Protein AF-A0A3M1ENK0-F1 (afdb_monomer)

Sequence (314 aa):
MQMEYLEMEGRTVEEAIKKVCRFMDVTEDRLEIEVINSGSGTGFGAQRARIKAMLRKSPPPQAERLPEPSEAAEPPRKSRTRGSSKGKREQPRSRERRRKSRDERETVVAKALEHPEPLPEPEPFLSDDEQETEETAAPHLPLSEQSEQIKRTLAEFLEKLKFPFEIEVSEDDEQIYLNIAVSDEDASSILIGKQGETLDALQYLLTRIVHHNEEEKSEKRIVVDVASYRKRKIKSLIALARKTSQQVKRCGRPISISPMSAQDRRIIHITLERDREVRTESFGEGPLKKVVVFPTNERPPRRGNGRGRRRRSS

Solvent-accessible surface area (backbone atoms only — not comparable to full-atom values): 20175 Å² total; per-residue (Å²): 130,87,81,77,67,49,76,40,72,19,76,34,49,69,54,19,51,55,50,48,29,66,72,71,75,44,60,70,90,50,46,44,75,46,78,80,33,66,38,48,76,94,57,99,82,41,45,58,4,30,35,39,36,33,78,52,93,66,83,74,83,76,76,80,77,76,81,78,85,80,90,83,86,88,88,85,87,88,78,89,83,90,84,88,83,89,85,83,90,86,84,84,89,80,85,90,87,86,84,86,84,70,77,79,74,72,77,77,79,82,80,83,78,84,66,78,76,76,72,82,73,76,75,75,91,71,72,94,61,97,62,92,71,71,97,66,87,67,84,77,60,82,81,48,76,63,59,52,50,52,50,50,55,52,47,63,56,48,58,76,70,72,64,75,71,45,79,48,77,51,64,62,93,60,32,39,39,36,38,37,42,53,88,45,67,69,60,47,50,57,50,31,33,76,96,37,52,39,35,54,52,51,39,52,50,50,52,50,57,55,60,67,75,40,93,67,78,71,85,48,45,77,43,66,39,52,71,61,43,65,64,54,50,52,56,50,46,48,53,49,39,56,51,50,50,53,49,16,66,71,70,58,42,70,46,76,49,74,56,45,54,74,64,60,49,47,51,37,46,60,70,43,63,84,40,82,58,40,46,72,49,78,46,76,59,79,76,63,19,19,44,32,39,33,42,59,62,86,59,74,78,79,74,73,83,73,75,78,77,76,77,80,81,130

Mean predicted aligned error: 20.58 Å

Structure (mmCIF, N/CA/C/O backbone):
data_AF-A0A3M1ENK0-F1
#
_entry.id   AF-A0A3M1ENK0-F1
#
loop_
_atom_site.group_PDB
_atom_site.id
_atom_site.type_symbol
_atom_site.label_atom_id
_atom_site.label_alt_id
_atom_site.label_comp_id
_atom_site.label_asym_id
_atom_site.label_entity_id
_atom_site.label_seq_id
_atom_site.pdbx_PDB_ins_code
_atom_site.Cartn_x
_atom_site.Cartn_y
_atom_site.Cartn_z
_atom_site.occupancy
_atom_site.B_iso_or_equiv
_atom_site.auth_seq_id
_atom_site.auth_comp_id
_atom_site.auth_asym_id
_atom_site.auth_atom_id
_atom_site.pdbx_PDB_model_num
ATOM 1 N N . MET A 1 1 ? -20.134 -6.900 -22.493 1.00 39.62 1 MET A N 1
ATOM 2 C CA . MET A 1 1 ? -21.541 -7.207 -22.156 1.00 39.62 1 MET A CA 1
ATOM 3 C C . MET A 1 1 ? -21.627 -7.297 -20.643 1.00 39.62 1 MET A C 1
ATOM 5 O O . MET A 1 1 ? -20.953 -8.150 -20.081 1.00 39.62 1 MET A O 1
ATOM 9 N N . GLN A 1 2 ? -22.346 -6.380 -19.989 1.00 42.53 2 GLN A N 1
ATOM 10 C CA . GLN A 1 2 ? -22.671 -6.508 -18.564 1.00 42.53 2 GLN A CA 1
ATOM 11 C C . GLN A 1 2 ? -23.444 -7.818 -18.376 1.00 42.53 2 GLN A C 1
ATOM 13 O O . GLN A 1 2 ? -24.411 -8.061 -19.093 1.00 42.53 2 GLN A O 1
ATOM 18 N N . MET A 1 3 ? -22.981 -8.693 -17.486 1.00 55.50 3 MET A N 1
ATOM 19 C CA . MET A 1 3 ? -23.780 -9.842 -17.072 1.00 55.50 3 MET A CA 1
ATOM 20 C C . MET A 1 3 ? -24.880 -9.324 -16.142 1.00 55.50 3 MET A C 1
ATOM 22 O O . MET A 1 3 ? -24.584 -8.832 -15.054 1.00 55.50 3 MET A O 1
ATOM 26 N N . GLU A 1 4 ? -26.129 -9.379 -16.602 1.00 74.94 4 GLU A N 1
ATOM 27 C CA . GLU A 1 4 ? -27.312 -9.133 -15.775 1.00 74.94 4 GLU A CA 1
ATOM 28 C C . GLU A 1 4 ? -27.441 -10.263 -14.748 1.00 74.94 4 GLU A C 1
ATOM 30 O O . GLU A 1 4 ? -27.617 -11.428 -15.105 1.00 74.94 4 GLU A O 1
ATOM 35 N N . TYR A 1 5 ? -27.331 -9.915 -13.469 1.00 82.31 5 TYR A N 1
ATOM 36 C CA . TYR A 1 5 ? -27.667 -10.791 -12.352 1.00 82.31 5 TYR A CA 1
ATOM 37 C C . TYR A 1 5 ? -28.947 -10.282 -11.686 1.00 82.31 5 TYR A C 1
ATOM 39 O O . TYR A 1 5 ? -29.190 -9.075 -11.627 1.00 82.31 5 TYR A O 1
ATOM 47 N N . LEU A 1 6 ? -29.757 -11.200 -11.160 1.00 85.75 6 LEU A N 1
ATOM 48 C CA . LEU A 1 6 ? -30.974 -10.889 -10.415 1.00 85.75 6 LEU A CA 1
ATOM 49 C C . LEU A 1 6 ? -30.765 -11.195 -8.928 1.00 85.75 6 LEU A C 1
ATOM 51 O O . LEU A 1 6 ? -30.447 -12.327 -8.565 1.00 85.75 6 LEU A O 1
ATOM 55 N N . GLU A 1 7 ? -30.963 -10.200 -8.061 1.00 89.88 7 GLU A N 1
ATOM 56 C CA . GLU A 1 7 ? -30.896 -10.378 -6.605 1.00 89.88 7 GLU A CA 1
ATOM 57 C C . GLU A 1 7 ? -32.294 -10.592 -6.012 1.00 89.88 7 GLU A C 1
ATOM 59 O O . GLU A 1 7 ? -33.205 -9.802 -6.261 1.00 89.88 7 GLU A O 1
ATOM 64 N N . MET A 1 8 ? -32.471 -11.639 -5.198 1.00 86.81 8 MET A N 1
ATOM 65 C CA . MET A 1 8 ? -33.758 -11.957 -4.563 1.00 86.81 8 MET A CA 1
ATOM 66 C C . MET A 1 8 ? -33.606 -12.341 -3.090 1.00 86.81 8 MET A C 1
ATOM 68 O O . MET A 1 8 ? -32.643 -12.995 -2.685 1.00 86.81 8 MET A O 1
ATOM 72 N N . GLU A 1 9 ? -34.608 -11.969 -2.284 1.00 90.12 9 GLU A N 1
ATOM 73 C CA . GLU A 1 9 ? -34.664 -12.281 -0.851 1.00 90.12 9 GLU A CA 1
ATOM 74 C C . GLU A 1 9 ? -35.776 -13.284 -0.482 1.00 90.12 9 GLU A C 1
ATOM 76 O O . GLU A 1 9 ? -36.928 -13.208 -0.940 1.00 90.12 9 GLU A O 1
ATOM 81 N N . GLY A 1 10 ? -35.465 -14.188 0.447 1.00 86.62 10 GLY A N 1
ATOM 82 C CA . GLY A 1 10 ? -36.375 -15.199 0.995 1.00 86.62 10 GLY A CA 1
ATOM 83 C C . GLY A 1 10 ? -36.244 -15.336 2.511 1.00 86.62 10 GLY A C 1
ATOM 84 O O . GLY A 1 10 ? -35.315 -14.808 3.115 1.00 86.62 10 GLY A O 1
ATOM 85 N N . ARG A 1 11 ? -37.182 -16.030 3.167 1.00 84.25 11 ARG A N 1
ATOM 86 C CA . ARG A 1 11 ? -36.976 -16.441 4.570 1.00 84.25 11 ARG A CA 1
ATOM 87 C C . ARG A 1 11 ? -35.913 -17.534 4.663 1.00 84.25 11 ARG A C 1
ATOM 89 O O . ARG A 1 11 ? -35.200 -17.600 5.653 1.00 84.25 11 ARG A O 1
ATOM 96 N N . THR A 1 12 ? -35.792 -18.345 3.617 1.00 88.62 12 THR A N 1
ATOM 97 C CA . THR A 1 12 ? -34.738 -19.343 3.425 1.00 88.62 12 THR A CA 1
ATOM 98 C C . THR A 1 12 ? -34.141 -19.207 2.027 1.00 88.62 12 THR A C 1
ATOM 100 O O . THR A 1 12 ? -34.756 -18.604 1.140 1.00 88.62 12 THR A O 1
ATOM 103 N N . VAL A 1 13 ? -32.953 -19.782 1.824 1.00 87.69 13 VAL A N 1
ATOM 104 C CA . VAL A 1 13 ? -32.296 -19.844 0.507 1.00 87.69 13 VAL A CA 1
ATOM 105 C C . VAL A 1 13 ? -33.218 -20.508 -0.517 1.00 87.69 13 VAL A C 1
ATOM 107 O O . VAL A 1 13 ? -33.453 -19.951 -1.582 1.00 87.69 13 VAL A O 1
ATOM 110 N N . GLU A 1 14 ? -33.843 -21.630 -0.158 1.00 88.75 14 GLU A N 1
ATOM 111 C CA . GLU A 1 14 ? -34.785 -22.348 -1.027 1.00 88.75 14 GLU A CA 1
ATOM 112 C C . GLU A 1 14 ? -35.986 -21.490 -1.456 1.00 88.75 14 GLU A C 1
ATOM 114 O O . GLU A 1 14 ? -36.453 -21.577 -2.592 1.00 88.75 14 GLU A O 1
ATOM 119 N N . GLU A 1 15 ? -36.509 -20.646 -0.558 1.00 89.69 15 GLU A N 1
ATOM 120 C CA . GLU A 1 15 ? -37.602 -19.731 -0.899 1.00 89.69 15 GLU A CA 1
ATOM 121 C C . GLU A 1 15 ? -37.133 -18.655 -1.885 1.00 89.69 15 GLU A C 1
ATOM 123 O O . GLU A 1 15 ? -37.876 -18.292 -2.797 1.00 89.69 15 GLU A O 1
ATOM 128 N N . ALA A 1 16 ? -35.905 -18.156 -1.722 1.00 91.88 16 ALA A N 1
ATOM 129 C CA . ALA A 1 16 ? -35.319 -17.190 -2.640 1.00 91.88 16 ALA A CA 1
ATOM 130 C C . ALA A 1 16 ? -35.099 -17.811 -4.033 1.00 91.88 16 ALA A C 1
ATOM 132 O O . ALA A 1 16 ? -35.492 -17.201 -5.027 1.00 91.88 16 ALA A O 1
ATOM 133 N N . ILE A 1 17 ? -34.597 -19.051 -4.106 1.00 90.19 17 ILE A N 1
ATOM 134 C CA . ILE A 1 17 ? -34.390 -19.789 -5.366 1.00 90.19 17 ILE A CA 1
ATOM 135 C C . ILE A 1 17 ? -35.718 -19.975 -6.104 1.00 90.19 17 ILE A C 1
ATOM 137 O O . ILE A 1 17 ? -35.844 -19.600 -7.267 1.00 90.19 17 ILE A O 1
ATOM 141 N N . LYS A 1 18 ? -36.765 -20.447 -5.416 1.00 91.94 18 LYS A N 1
ATOM 142 C CA . LYS A 1 18 ? -38.097 -20.622 -6.025 1.00 91.94 18 LYS A CA 1
ATOM 143 C C . LYS A 1 18 ? -38.682 -19.320 -6.574 1.00 91.94 18 LYS A C 1
ATOM 145 O O . LYS A 1 18 ? -39.408 -19.353 -7.568 1.00 91.94 18 LYS A O 1
ATOM 150 N N . LYS A 1 19 ? -38.404 -18.181 -5.931 1.00 91.81 19 LYS A N 1
ATOM 151 C CA . LYS A 1 19 ? -38.842 -16.870 -6.430 1.00 91.81 19 LYS A CA 1
ATOM 152 C C . LYS A 1 19 ? -38.099 -16.470 -7.699 1.00 91.81 19 LYS A C 1
ATOM 154 O O . LYS A 1 19 ? -38.747 -15.965 -8.609 1.00 91.81 19 LYS A O 1
ATOM 159 N N . VAL A 1 20 ? -36.795 -16.732 -7.775 1.00 91.62 20 VAL A N 1
ATOM 160 C CA . VAL A 1 20 ? -36.011 -16.510 -8.998 1.00 91.62 20 VAL A CA 1
ATOM 161 C C . VAL A 1 20 ? -36.530 -17.391 -10.135 1.00 91.62 20 VAL A C 1
ATOM 163 O O . VAL A 1 20 ? -36.825 -16.862 -11.201 1.00 91.62 20 VAL A O 1
ATOM 166 N N . CYS A 1 21 ? -36.726 -18.695 -9.904 1.00 89.56 21 CYS A N 1
ATOM 167 C CA . CYS A 1 21 ? -37.221 -19.622 -10.931 1.00 89.56 21 CYS A CA 1
ATOM 168 C C . CYS A 1 21 ? -38.565 -19.168 -11.521 1.00 89.56 21 CYS A C 1
ATOM 170 O O . CYS A 1 21 ? -38.761 -19.199 -12.731 1.00 89.56 21 CYS A O 1
ATOM 172 N N . ARG A 1 22 ? -39.484 -18.684 -10.671 1.00 88.56 22 ARG A N 1
ATOM 173 C CA . ARG A 1 22 ? -40.771 -18.123 -11.117 1.00 88.56 22 ARG A CA 1
ATOM 174 C C . ARG A 1 22 ? -40.633 -16.808 -11.873 1.00 88.56 22 ARG A C 1
ATOM 176 O O . ARG A 1 22 ? -41.447 -16.541 -12.745 1.00 88.56 22 ARG A O 1
ATOM 183 N N . PHE A 1 23 ? -39.670 -15.970 -11.497 1.00 87.81 23 PHE A N 1
ATOM 184 C CA . PHE A 1 23 ? -39.477 -14.666 -12.125 1.00 87.81 23 PHE A CA 1
ATOM 185 C C . PHE A 1 23 ? -38.832 -14.789 -13.508 1.00 87.81 23 PHE A C 1
ATOM 187 O O . PHE A 1 23 ? -39.224 -14.088 -14.432 1.00 87.81 23 PHE A O 1
ATOM 194 N N . MET A 1 24 ? -37.859 -15.689 -13.645 1.00 83.88 24 MET A N 1
ATOM 195 C CA . MET A 1 24 ? -37.122 -15.910 -14.890 1.00 83.88 24 MET A CA 1
ATOM 196 C C . MET A 1 24 ? -37.761 -16.974 -15.800 1.00 83.88 24 MET A C 1
ATOM 198 O O . MET A 1 24 ? -37.248 -17.201 -16.890 1.00 83.88 24 MET A O 1
ATOM 202 N N . ASP A 1 25 ? -38.847 -17.620 -15.357 1.00 85.62 25 ASP A N 1
ATOM 203 C CA . ASP A 1 25 ? -39.535 -18.732 -16.037 1.00 85.62 25 ASP A CA 1
ATOM 204 C C . ASP A 1 25 ? -38.585 -19.863 -16.474 1.00 85.62 25 ASP A C 1
ATOM 206 O O . ASP A 1 25 ? -38.643 -20.408 -17.576 1.00 85.62 25 ASP A O 1
ATOM 210 N N . VAL A 1 26 ? -37.650 -20.204 -15.585 1.00 87.69 26 VAL A N 1
ATOM 211 C CA . VAL A 1 26 ? -36.670 -21.273 -15.796 1.00 87.69 26 VAL A CA 1
ATOM 212 C C . VAL A 1 26 ? -36.589 -22.179 -14.579 1.00 87.69 26 VAL A C 1
ATOM 214 O O . VAL A 1 26 ? -36.912 -21.802 -13.451 1.00 87.69 26 VAL A O 1
ATOM 217 N N . THR A 1 27 ? -36.149 -23.405 -14.818 1.00 86.00 27 THR A N 1
ATOM 218 C CA . THR A 1 27 ? -35.892 -24.405 -13.789 1.00 86.00 27 THR A CA 1
ATOM 219 C C . THR A 1 27 ? -34.518 -24.179 -13.138 1.00 86.00 27 THR A C 1
ATOM 221 O O . THR A 1 27 ? -33.627 -23.563 -13.725 1.00 86.00 27 THR A O 1
ATOM 224 N N . GLU A 1 28 ? -34.352 -24.639 -11.895 1.00 82.88 28 GLU A N 1
ATOM 225 C CA . GLU A 1 28 ? -33.163 -24.377 -11.059 1.00 82.88 28 GLU A CA 1
ATOM 226 C C . GLU A 1 28 ? -31.845 -24.850 -11.698 1.00 82.88 28 GLU A C 1
ATOM 228 O O . GLU A 1 28 ? -30.812 -24.211 -11.542 1.00 82.88 28 GLU A O 1
ATOM 233 N N . ASP A 1 29 ? -31.889 -25.913 -12.497 1.00 80.94 29 ASP A N 1
ATOM 234 C CA . ASP A 1 29 ? -30.765 -26.470 -13.259 1.00 80.94 29 ASP A CA 1
ATOM 235 C C . ASP A 1 29 ? -30.190 -25.517 -14.320 1.00 80.94 29 ASP A C 1
ATOM 237 O O . ASP A 1 29 ? -29.045 -25.688 -14.750 1.00 80.94 29 ASP A O 1
ATOM 241 N N . ARG A 1 30 ? -30.961 -24.505 -14.735 1.00 82.75 30 ARG A N 1
ATOM 242 C CA . ARG A 1 30 ? -30.529 -23.473 -15.690 1.00 82.75 30 ARG A CA 1
ATOM 243 C C . ARG A 1 30 ? -29.989 -22.215 -15.016 1.00 82.75 30 ARG A C 1
ATOM 245 O O . ARG A 1 30 ? -29.562 -21.296 -15.716 1.00 82.75 30 ARG A O 1
ATOM 252 N N . LEU A 1 31 ? -30.005 -22.163 -13.688 1.00 85.19 31 LEU A N 1
ATOM 253 C CA . LEU A 1 31 ? -29.541 -21.023 -12.915 1.00 85.19 31 LEU A CA 1
ATOM 254 C C . LEU A 1 31 ? -28.185 -21.321 -12.278 1.00 85.19 31 LEU A C 1
ATOM 256 O O . LEU A 1 31 ? -27.928 -22.404 -11.762 1.00 85.19 31 LEU A O 1
ATOM 260 N N . GLU A 1 32 ? -27.315 -20.325 -12.300 1.00 86.69 32 GLU A N 1
ATOM 261 C CA . GLU A 1 32 ? -26.128 -20.258 -11.462 1.00 86.69 32 GLU A CA 1
ATOM 262 C C . GLU A 1 32 ? -26.459 -19.351 -10.277 1.00 86.69 32 GLU A C 1
ATOM 264 O O . GLU A 1 32 ? -26.890 -18.211 -10.467 1.00 86.69 32 GLU A O 1
ATOM 269 N N . ILE A 1 33 ? -26.367 -19.900 -9.063 1.00 88.12 33 ILE A N 1
ATOM 270 C CA . ILE A 1 33 ? -26.879 -19.281 -7.836 1.00 88.12 33 ILE A CA 1
ATOM 271 C C . ILE A 1 33 ? -25.718 -19.043 -6.875 1.00 88.12 33 ILE A C 1
ATOM 273 O O . ILE A 1 33 ? -25.039 -19.981 -6.463 1.00 88.12 33 ILE A O 1
ATOM 277 N N . GLU A 1 34 ? -25.551 -17.793 -6.462 1.00 89.31 34 GLU A N 1
ATOM 278 C CA . GLU A 1 34 ? -24.588 -17.367 -5.454 1.00 89.31 34 GLU A CA 1
ATOM 279 C C . GLU A 1 34 ? -25.333 -16.943 -4.180 1.00 89.31 34 GLU A C 1
ATOM 281 O O . GLU A 1 34 ? -26.166 -16.029 -4.186 1.00 89.31 34 GLU A O 1
ATOM 286 N N . VAL A 1 35 ? -25.067 -17.628 -3.066 1.00 89.38 35 VAL A N 1
ATOM 287 C CA . VAL A 1 35 ? -25.726 -17.350 -1.783 1.00 89.38 35 VAL A CA 1
ATOM 288 C C . VAL A 1 35 ? -24.937 -16.286 -1.025 1.00 89.38 35 VAL A C 1
ATOM 290 O O . VAL A 1 35 ? -23.909 -16.581 -0.426 1.00 89.38 35 VAL A O 1
ATOM 293 N N . ILE A 1 36 ? -25.454 -15.056 -0.999 1.00 89.38 36 ILE A N 1
ATOM 294 C CA . ILE A 1 36 ? -24.852 -13.937 -0.253 1.00 89.38 36 ILE A CA 1
ATOM 295 C C . ILE A 1 36 ? -25.088 -14.105 1.252 1.00 89.38 36 ILE A C 1
ATOM 297 O O . ILE A 1 36 ? -24.231 -13.809 2.081 1.00 89.38 36 ILE A O 1
ATOM 301 N N . ASN A 1 37 ? -26.298 -14.523 1.626 1.00 84.25 37 ASN A N 1
ATOM 302 C CA . ASN A 1 37 ? -26.683 -14.733 3.016 1.00 84.25 37 ASN A CA 1
ATOM 303 C C . ASN A 1 37 ? -27.673 -15.897 3.084 1.00 84.25 37 ASN A C 1
ATOM 305 O O . ASN A 1 37 ? -28.686 -15.887 2.387 1.00 84.25 37 ASN A O 1
ATOM 309 N N . SER A 1 38 ? -27.402 -16.892 3.925 1.00 81.06 38 SER A N 1
ATOM 310 C CA . SER A 1 38 ? -28.252 -18.076 4.075 1.00 81.06 38 SER A CA 1
ATOM 311 C C . SER A 1 38 ? -29.503 -17.845 4.936 1.00 81.06 38 SER A C 1
ATOM 313 O O . SER A 1 38 ? -30.429 -18.656 4.896 1.00 81.06 38 SER A O 1
ATOM 315 N N . GLY A 1 39 ? -29.575 -16.714 5.647 1.00 78.06 39 GLY A N 1
ATOM 316 C CA . GLY A 1 39 ? -30.641 -16.394 6.594 1.00 78.06 39 GLY A CA 1
ATOM 317 C C . GLY A 1 39 ? -30.546 -17.203 7.893 1.00 78.06 39 GLY A C 1
ATOM 318 O O . GLY A 1 39 ? -30.021 -18.315 7.922 1.00 78.06 39 GLY A O 1
ATOM 319 N N . SER A 1 40 ? -31.034 -16.643 9.003 1.00 64.62 40 SER A N 1
ATOM 320 C CA . SER A 1 40 ? -30.885 -17.245 10.337 1.00 64.62 40 SER A CA 1
ATOM 321 C C . SER A 1 40 ? -32.228 -17.459 11.043 1.00 64.62 40 SER A C 1
ATOM 323 O O . SER A 1 40 ? -32.807 -16.543 11.617 1.00 64.62 40 SER A O 1
ATOM 325 N N . GLY A 1 41 ? -32.688 -18.716 11.053 1.00 64.75 41 GLY A N 1
ATOM 326 C CA . GLY A 1 41 ? -33.684 -19.242 11.997 1.00 64.75 41 GLY A CA 1
ATOM 327 C C . GLY A 1 41 ? -35.138 -18.767 11.839 1.00 64.75 41 GLY A C 1
ATOM 328 O O . GLY A 1 41 ? -35.473 -17.893 11.050 1.00 64.75 41 GLY A O 1
ATOM 329 N N . THR A 1 42 ? -36.036 -19.387 12.614 1.00 57.84 42 THR A N 1
ATOM 330 C CA . THR A 1 42 ? -37.471 -19.047 12.674 1.00 57.84 42 THR A CA 1
ATOM 331 C C . THR A 1 42 ? -37.751 -18.336 14.002 1.00 57.84 42 THR A C 1
ATOM 333 O O . THR A 1 42 ? -38.029 -18.984 15.006 1.00 57.84 42 THR A O 1
ATOM 336 N N . GLY A 1 43 ? -37.613 -17.008 14.039 1.00 59.34 43 GLY A N 1
ATOM 337 C CA . GLY A 1 43 ? -37.826 -16.204 15.249 1.00 59.34 43 GLY A CA 1
ATOM 338 C C . GLY A 1 43 ? -37.842 -14.695 14.978 1.00 59.34 43 GLY A C 1
ATOM 339 O O . GLY A 1 43 ? -37.422 -14.242 13.913 1.00 59.34 43 GLY A O 1
ATOM 340 N N . PHE A 1 44 ? -38.341 -13.905 15.934 1.00 46.50 44 PHE A N 1
ATOM 341 C CA . PHE A 1 44 ? -38.308 -12.439 15.865 1.00 46.50 44 PHE A CA 1
ATOM 342 C C . PHE A 1 44 ? -36.847 -11.962 15.853 1.00 46.50 44 PHE A C 1
ATOM 344 O O . PHE A 1 44 ? -36.157 -12.062 16.862 1.00 46.50 44 PHE A O 1
ATOM 351 N N . GLY A 1 45 ? -36.376 -11.487 14.696 1.00 62.47 45 GLY A N 1
ATOM 352 C CA . GLY A 1 45 ? -34.974 -11.114 14.458 1.00 62.47 45 GLY A CA 1
ATOM 353 C C . GLY A 1 45 ? -34.254 -11.948 13.391 1.00 62.47 45 GLY A C 1
ATOM 354 O O . GLY A 1 45 ? -33.078 -11.704 13.140 1.00 62.47 45 GLY A O 1
ATOM 355 N N . ALA A 1 46 ? -34.941 -12.900 12.749 1.00 73.94 46 ALA A N 1
ATOM 356 C CA . ALA A 1 46 ? -34.362 -13.718 11.688 1.00 73.94 46 ALA A CA 1
ATOM 357 C C . ALA A 1 46 ? -33.858 -12.873 10.507 1.00 73.94 46 ALA A C 1
ATOM 359 O O . ALA A 1 46 ? -34.608 -12.081 9.925 1.00 73.94 46 ALA A O 1
ATOM 360 N N . GLN A 1 47 ? -32.590 -13.061 10.130 1.00 80.56 47 GLN A N 1
ATOM 361 C CA . GLN A 1 47 ? -32.056 -12.458 8.911 1.00 80.56 47 GLN A CA 1
ATOM 362 C C . GLN A 1 47 ? -32.608 -13.194 7.690 1.00 80.56 47 GLN A C 1
ATOM 364 O O . GLN A 1 47 ? -32.686 -14.422 7.678 1.00 80.56 47 GLN A O 1
ATOM 369 N N . ARG A 1 48 ? -33.000 -12.436 6.661 1.00 86.56 48 ARG A N 1
ATOM 370 C CA . ARG A 1 48 ? -33.521 -12.988 5.405 1.00 86.56 48 ARG A CA 1
ATOM 371 C C . ARG A 1 48 ? -32.376 -13.539 4.565 1.00 86.56 48 ARG A C 1
ATOM 373 O O . ARG A 1 48 ? -31.317 -12.918 4.478 1.00 86.56 48 ARG A O 1
ATOM 380 N N . ALA A 1 49 ? -32.620 -14.675 3.927 1.00 89.19 49 ALA A N 1
ATOM 381 C CA . ALA A 1 49 ? -31.709 -15.213 2.937 1.00 89.19 49 ALA A CA 1
ATOM 382 C C . ALA A 1 49 ? -31.683 -14.301 1.704 1.00 89.19 49 ALA A C 1
ATOM 384 O O . ALA A 1 49 ? -32.731 -13.814 1.271 1.00 89.19 49 ALA A O 1
ATOM 385 N N . ARG A 1 50 ? -30.495 -14.083 1.142 1.00 90.88 50 ARG A N 1
ATOM 386 C CA . ARG A 1 50 ? -30.264 -13.289 -0.069 1.00 90.88 50 ARG A CA 1
ATOM 387 C C . ARG A 1 50 ? -29.417 -14.087 -1.041 1.00 90.88 50 ARG A C 1
ATOM 389 O O . ARG A 1 50 ? -28.377 -14.615 -0.646 1.00 90.88 50 ARG A O 1
ATOM 396 N N . ILE A 1 51 ? -29.847 -14.133 -2.295 1.00 92.88 51 ILE A N 1
ATOM 397 C CA . ILE A 1 51 ? -29.129 -14.816 -3.373 1.00 92.88 51 ILE A CA 1
ATOM 398 C C . ILE A 1 51 ? -28.989 -13.899 -4.586 1.00 92.88 51 ILE A C 1
ATOM 400 O O . ILE A 1 51 ? -29.871 -13.070 -4.830 1.00 92.88 51 ILE A O 1
ATOM 404 N N . LYS A 1 52 ? -27.915 -14.086 -5.354 1.00 91.56 52 LYS A N 1
ATOM 405 C CA . LYS A 1 52 ? -27.816 -13.623 -6.742 1.00 91.56 52 LYS A CA 1
ATOM 406 C C . LYS A 1 52 ? -27.988 -14.818 -7.660 1.00 91.56 52 LYS A C 1
ATOM 408 O O . LYS A 1 52 ? -27.444 -15.882 -7.382 1.00 91.56 52 LYS A O 1
ATOM 413 N N . ALA A 1 53 ? -28.739 -14.649 -8.736 1.00 89.50 53 ALA A N 1
ATOM 414 C CA . ALA A 1 53 ? -28.929 -15.695 -9.724 1.00 89.50 53 ALA A CA 1
ATOM 415 C C . ALA A 1 53 ? -28.744 -15.163 -11.143 1.00 89.50 53 ALA A C 1
ATOM 417 O O . ALA A 1 53 ? -29.123 -14.029 -11.450 1.00 89.50 53 ALA A O 1
ATOM 418 N N . MET A 1 54 ? -28.174 -16.000 -12.005 1.00 88.12 54 MET A N 1
ATOM 419 C CA . MET A 1 54 ? -27.947 -15.707 -13.419 1.00 88.12 54 MET A CA 1
ATOM 420 C C . MET A 1 54 ? -28.199 -16.944 -14.287 1.00 88.12 54 MET A C 1
ATOM 422 O O . MET A 1 54 ? -28.102 -18.074 -13.814 1.00 88.12 54 MET A O 1
ATOM 426 N N . LEU A 1 55 ? -28.539 -16.742 -15.563 1.00 87.19 55 LEU A N 1
ATOM 427 C CA . LEU A 1 55 ? -28.772 -17.845 -16.495 1.00 87.19 55 LEU A CA 1
ATOM 428 C C . LEU A 1 55 ? -27.434 -18.472 -16.911 1.00 87.19 55 LEU A C 1
ATOM 430 O O . LEU A 1 55 ? -26.553 -17.793 -17.446 1.00 87.19 55 LEU A O 1
ATOM 434 N N . ARG A 1 56 ? -27.290 -19.778 -16.690 1.00 73.38 56 ARG A N 1
ATOM 435 C CA . ARG A 1 56 ? -26.066 -20.515 -17.008 1.00 73.38 56 ARG A CA 1
ATOM 436 C C . ARG A 1 56 ? -25.898 -20.629 -18.529 1.00 73.38 56 ARG A C 1
ATOM 438 O O . ARG A 1 56 ? -26.813 -21.056 -19.230 1.00 73.38 56 ARG A O 1
ATOM 445 N N . LYS A 1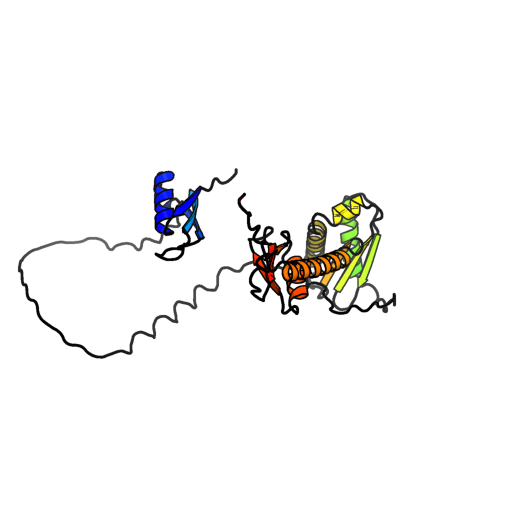 57 ? -24.722 -20.265 -19.058 1.00 67.81 57 LYS A N 1
ATOM 446 C CA . LYS A 1 57 ? -24.427 -20.269 -20.511 1.00 67.81 57 LYS A CA 1
ATOM 447 C C . LYS A 1 57 ? -24.129 -21.652 -21.111 1.00 67.81 57 LYS A C 1
ATOM 449 O O . LYS A 1 57 ? -24.045 -21.767 -22.331 1.00 67.81 57 LYS A O 1
ATOM 454 N N . SER A 1 58 ? -23.983 -22.695 -20.299 1.00 49.53 58 SER A N 1
ATOM 455 C CA . SER A 1 58 ? -23.657 -24.049 -20.762 1.00 49.53 58 SER A CA 1
ATOM 456 C C . SER A 1 58 ? -24.258 -25.118 -19.837 1.00 49.53 58 SER A C 1
ATOM 458 O O . SER A 1 58 ? -24.345 -24.897 -18.624 1.00 49.53 58 SER A O 1
ATOM 460 N N . PRO A 1 59 ? -24.712 -26.262 -20.389 1.00 48.16 59 PRO A N 1
ATOM 461 C CA . PRO A 1 59 ? -25.370 -27.305 -19.609 1.00 48.16 59 PRO A CA 1
ATOM 462 C C . PRO A 1 59 ? -24.395 -27.944 -18.604 1.00 48.16 59 PRO A C 1
ATOM 464 O O . PRO A 1 59 ? -23.195 -28.016 -18.883 1.00 48.16 59 PRO A O 1
ATOM 467 N N . PRO A 1 60 ? -24.882 -28.411 -17.437 1.00 49.66 60 PRO A N 1
ATOM 468 C CA . PRO A 1 60 ? -24.045 -29.102 -16.461 1.00 49.66 60 PRO A CA 1
ATOM 469 C C . PRO A 1 60 ? -23.359 -30.319 -17.106 1.00 49.66 60 PRO A C 1
ATOM 471 O O . PRO A 1 60 ? -23.996 -31.001 -17.916 1.00 49.66 60 PRO A O 1
ATOM 474 N N . PRO A 1 61 ? -22.094 -30.624 -16.755 1.00 45.41 61 PRO A N 1
ATOM 475 C CA . PRO A 1 61 ? -21.459 -31.863 -17.183 1.00 45.41 61 PRO A CA 1
ATOM 476 C C . PRO A 1 61 ? -22.334 -33.024 -16.708 1.00 45.41 61 PRO A C 1
ATOM 478 O O . PRO A 1 61 ? -22.591 -33.179 -15.512 1.00 45.41 61 PRO A O 1
ATOM 481 N N . GLN A 1 62 ? -22.878 -33.772 -17.666 1.00 44.31 62 GLN A N 1
ATOM 482 C CA . GLN A 1 62 ? -23.736 -34.913 -17.392 1.00 44.31 62 GLN A CA 1
ATOM 483 C C . GLN A 1 62 ? -22.936 -35.919 -16.569 1.00 44.31 62 GLN A C 1
ATOM 485 O O . GLN A 1 62 ? -21.907 -36.418 -17.019 1.00 44.31 62 GLN A O 1
ATOM 490 N N . ALA A 1 63 ? -23.420 -36.198 -15.360 1.00 42.78 63 ALA A N 1
ATOM 491 C CA . ALA A 1 63 ? -23.014 -37.366 -14.606 1.00 42.78 63 ALA A CA 1
ATOM 492 C C . ALA A 1 63 ? -23.179 -38.596 -15.508 1.00 42.78 63 ALA A C 1
ATOM 494 O O . ALA A 1 63 ? -24.255 -38.822 -16.070 1.00 42.78 63 ALA A O 1
ATOM 495 N N . GLU A 1 64 ? -22.088 -39.338 -15.669 1.00 38.03 64 GLU A N 1
ATOM 496 C CA . GLU A 1 64 ? -22.006 -40.590 -16.407 1.00 38.03 64 GLU A CA 1
ATOM 497 C C . GLU A 1 64 ? -23.202 -41.486 -16.063 1.00 38.03 64 GLU A C 1
ATOM 499 O O . GLU A 1 64 ? -23.362 -41.969 -14.939 1.00 38.03 64 GLU A O 1
ATOM 504 N N . ARG A 1 65 ? -24.074 -41.700 -17.053 1.00 36.06 65 ARG A N 1
ATOM 505 C CA . ARG A 1 65 ? -25.055 -42.779 -17.020 1.00 36.06 65 ARG A CA 1
ATOM 506 C C . ARG A 1 65 ? -24.282 -44.090 -17.079 1.00 36.06 65 ARG A C 1
ATOM 508 O O . ARG A 1 65 ? -23.838 -44.502 -18.147 1.00 36.06 65 ARG A O 1
ATOM 515 N N . LEU A 1 66 ? -24.147 -44.749 -15.933 1.00 42.25 66 LEU A N 1
ATOM 516 C CA . LEU A 1 66 ? -23.935 -46.192 -15.896 1.00 42.25 66 LEU A CA 1
ATOM 517 C C . LEU A 1 66 ? -25.055 -46.858 -16.723 1.00 42.25 66 LEU A C 1
ATOM 519 O O . LEU A 1 66 ? -26.220 -46.485 -16.553 1.00 42.25 66 LEU A O 1
ATOM 523 N N . PRO A 1 67 ? -24.737 -47.790 -17.637 1.00 39.97 67 PRO A N 1
ATOM 524 C CA . PRO A 1 67 ? -25.744 -48.444 -18.460 1.00 39.97 67 PRO A CA 1
ATOM 525 C C . PRO A 1 67 ? -26.613 -49.369 -17.601 1.00 39.97 67 PRO A C 1
ATOM 527 O O . PRO A 1 67 ? -26.100 -50.198 -16.847 1.00 39.97 67 PRO A O 1
ATOM 530 N N . GLU A 1 68 ? -27.933 -49.231 -17.726 1.00 41.41 68 GLU A N 1
ATOM 531 C CA . GLU A 1 68 ? -28.881 -50.205 -17.185 1.00 41.41 68 GLU A CA 1
ATOM 532 C C . GLU A 1 68 ? -28.784 -51.538 -17.955 1.00 41.41 68 GLU A C 1
ATOM 534 O O . GLU A 1 68 ? -28.567 -51.531 -19.172 1.00 41.41 68 GLU A O 1
ATOM 539 N N . PRO A 1 69 ? -28.921 -52.690 -17.274 1.00 41.53 69 PRO A N 1
ATOM 540 C CA . PRO A 1 69 ? -28.836 -53.996 -17.911 1.00 41.53 69 PRO A CA 1
ATOM 541 C C . PRO A 1 69 ? -30.095 -54.320 -18.733 1.00 41.53 69 PRO A C 1
ATOM 543 O O . PRO A 1 69 ? -31.224 -54.127 -18.291 1.00 41.53 69 PRO A O 1
ATOM 546 N N . SER A 1 70 ? -29.839 -54.855 -19.928 1.00 41.75 70 SER A N 1
ATOM 547 C CA . SER A 1 70 ? -30.779 -55.345 -20.943 1.00 41.75 70 SER A CA 1
ATOM 548 C C . SER A 1 70 ? -31.883 -56.268 -20.413 1.00 41.75 70 SER A C 1
ATOM 550 O O . SER A 1 70 ? -31.629 -57.193 -19.643 1.00 41.75 70 SER A O 1
ATOM 552 N N . GLU A 1 71 ? -33.086 -56.065 -20.954 1.00 42.41 71 GLU A N 1
ATOM 553 C CA . GLU A 1 71 ? -34.281 -56.907 -20.849 1.00 42.41 71 GLU A CA 1
ATOM 554 C C . GLU A 1 71 ? -34.048 -58.359 -21.304 1.00 42.41 71 GLU A C 1
ATOM 556 O O . GLU A 1 71 ? -33.445 -58.589 -22.353 1.00 42.41 71 GLU A O 1
ATOM 561 N N . ALA A 1 72 ? -34.631 -59.321 -20.575 1.00 34.88 72 ALA A N 1
ATOM 562 C CA . ALA A 1 72 ? -35.321 -60.479 -21.154 1.00 34.88 72 ALA A CA 1
ATOM 563 C C . ALA A 1 72 ? -36.202 -61.211 -20.112 1.00 34.88 72 ALA A C 1
ATOM 565 O O . ALA A 1 72 ? -35.713 -61.666 -19.082 1.00 34.88 72 ALA A O 1
ATOM 566 N N . ALA A 1 73 ? -37.472 -61.401 -20.493 1.00 34.78 73 ALA A N 1
ATOM 567 C CA . ALA A 1 73 ? -38.420 -62.456 -20.094 1.00 34.78 73 ALA A CA 1
ATOM 568 C C . ALA A 1 73 ? -39.218 -62.349 -18.763 1.00 34.78 73 ALA A C 1
ATOM 570 O O . ALA A 1 73 ? -38.759 -62.683 -17.675 1.00 34.78 73 ALA A O 1
ATOM 571 N N . GLU A 1 74 ? -40.505 -62.015 -18.912 1.00 35.78 74 GLU A N 1
ATOM 572 C CA . GLU A 1 74 ? -41.655 -62.369 -18.046 1.00 35.78 74 GLU A CA 1
ATOM 573 C C . GLU A 1 74 ? -42.282 -63.726 -18.495 1.00 35.78 74 GLU A C 1
ATOM 575 O O . GLU A 1 74 ? -41.916 -64.174 -19.587 1.00 35.78 74 GLU A O 1
ATOM 580 N N . PRO A 1 75 ? -43.319 -64.347 -17.850 1.00 52.00 75 PRO A N 1
ATOM 581 C CA . PRO A 1 75 ? -43.961 -64.236 -16.505 1.00 52.00 75 PRO A CA 1
ATOM 582 C C . PRO A 1 75 ? -44.203 -65.684 -15.891 1.00 52.00 75 PRO A C 1
ATOM 584 O O . PRO A 1 75 ? -43.468 -66.572 -16.318 1.00 52.00 75 PRO A O 1
ATOM 587 N N . PRO A 1 76 ? -45.167 -66.063 -14.978 1.00 44.25 76 PRO A N 1
ATOM 588 C CA . PRO A 1 76 ? -46.290 -65.333 -14.349 1.00 44.25 76 PRO A CA 1
ATOM 589 C C . PRO A 1 76 ? -46.704 -65.633 -12.862 1.00 44.25 76 PRO A C 1
ATOM 591 O O . PRO A 1 76 ? -46.654 -66.752 -12.370 1.00 44.25 76 PRO A O 1
ATOM 594 N N . ARG A 1 77 ? -47.369 -64.621 -12.262 1.00 35.91 77 ARG A N 1
ATOM 595 C CA . ARG A 1 77 ? -48.649 -64.631 -11.480 1.00 35.91 77 ARG A CA 1
ATOM 596 C C . ARG A 1 77 ? -48.795 -65.201 -10.039 1.00 35.91 77 ARG A C 1
ATOM 598 O O . ARG A 1 77 ? -48.385 -66.307 -9.725 1.00 35.91 77 ARG A O 1
ATOM 605 N N . LYS A 1 78 ? -49.714 -64.497 -9.323 1.00 31.89 78 LYS A N 1
ATOM 606 C CA . LYS A 1 78 ? -50.526 -64.802 -8.099 1.00 31.89 78 LYS A CA 1
ATOM 607 C C . LYS A 1 78 ? -49.778 -64.635 -6.759 1.00 31.89 78 LYS A C 1
ATOM 609 O O . LYS A 1 78 ? -48.615 -64.965 -6.674 1.00 31.89 78 LYS A O 1
ATOM 614 N N . SER A 1 79 ? -50.341 -64.147 -5.649 1.00 37.34 79 SER A N 1
ATOM 615 C CA . SER A 1 79 ? -51.681 -63.675 -5.260 1.00 37.34 79 SER A CA 1
ATOM 616 C C . SER A 1 79 ? -51.600 -62.993 -3.875 1.00 37.34 79 SER A C 1
ATOM 618 O O . SER A 1 79 ? -50.774 -63.374 -3.060 1.00 37.34 79 SER A O 1
ATOM 620 N N . ARG A 1 80 ? -52.499 -62.028 -3.627 1.00 37.59 80 ARG A N 1
ATOM 621 C CA . ARG A 1 80 ? -53.178 -61.640 -2.361 1.00 37.59 80 ARG A CA 1
ATOM 622 C C . ARG A 1 80 ? -52.617 -62.201 -1.032 1.00 37.59 80 ARG A C 1
ATOM 624 O O . ARG A 1 80 ? -52.675 -63.404 -0.850 1.00 37.59 80 ARG A O 1
ATOM 631 N N . THR A 1 81 ? -52.393 -61.329 -0.036 1.00 32.78 81 THR A N 1
ATOM 632 C CA . THR A 1 81 ? -53.266 -61.224 1.165 1.00 32.78 81 THR A CA 1
ATOM 633 C C . THR A 1 81 ? -52.957 -60.006 2.043 1.00 32.78 81 THR A C 1
ATOM 635 O O . THR A 1 81 ? -51.818 -59.583 2.192 1.00 32.78 81 THR A O 1
ATOM 638 N N . ARG A 1 82 ? -54.035 -59.469 2.628 1.00 35.91 82 ARG A N 1
ATOM 639 C CA . ARG A 1 82 ? -54.084 -58.482 3.714 1.00 35.91 82 ARG A CA 1
ATOM 640 C C . ARG A 1 82 ? -53.633 -59.117 5.036 1.00 35.91 82 ARG A C 1
ATOM 642 O O . ARG A 1 82 ? -53.933 -60.283 5.265 1.00 35.91 82 ARG A O 1
ATOM 649 N N . GLY A 1 83 ? -53.069 -58.322 5.943 1.00 30.81 83 GLY A N 1
ATOM 650 C CA . GLY A 1 83 ? -52.861 -58.724 7.336 1.00 30.81 83 GLY A CA 1
ATOM 651 C C . GLY A 1 83 ? -52.428 -57.557 8.219 1.00 30.81 83 GLY A C 1
ATOM 652 O O . GLY A 1 83 ? -51.326 -57.048 8.088 1.00 30.81 83 GLY A O 1
ATOM 653 N N . SER A 1 84 ? -53.332 -57.124 9.091 1.00 34.75 84 SER A N 1
ATOM 654 C CA . SER A 1 84 ? -53.162 -56.095 10.120 1.00 34.75 84 SER A CA 1
ATOM 655 C C . SER A 1 84 ? -52.678 -56.731 11.424 1.00 34.75 84 SER A C 1
ATOM 657 O O . SER A 1 84 ? -53.263 -57.736 11.810 1.00 34.75 84 SER A O 1
ATOM 659 N N . SER A 1 85 ? -51.766 -56.094 12.172 1.00 36.91 85 SER A N 1
ATOM 660 C CA . SER A 1 85 ? -51.815 -56.109 13.650 1.00 36.91 85 SER A CA 1
ATOM 661 C C . SER A 1 85 ? -50.814 -55.154 14.314 1.00 36.91 85 SER A C 1
ATOM 663 O O . SER A 1 85 ? -49.615 -55.186 14.057 1.00 36.91 85 SER A O 1
ATOM 665 N N . LYS A 1 86 ? -51.356 -54.344 15.231 1.00 31.92 86 LYS A N 1
ATOM 666 C CA . LYS A 1 86 ? -50.692 -53.577 16.298 1.00 31.92 86 LYS A CA 1
ATOM 667 C C . LYS A 1 86 ? -49.910 -54.484 17.266 1.00 31.92 86 LYS A C 1
ATOM 669 O O . LYS A 1 86 ? -50.405 -55.557 17.587 1.00 31.92 86 LYS A O 1
ATOM 674 N N . GLY A 1 87 ? -48.861 -53.948 17.907 1.00 28.89 87 GLY A N 1
ATOM 675 C CA . GLY A 1 87 ? -48.536 -54.324 19.296 1.00 28.89 87 GLY A CA 1
ATOM 676 C C . GLY A 1 87 ? -47.077 -54.217 19.767 1.00 28.89 87 GLY A C 1
ATOM 677 O O . GLY A 1 87 ? -46.299 -55.120 19.529 1.00 28.89 87 GLY A O 1
ATOM 678 N N . LYS A 1 88 ? -46.792 -53.151 20.534 1.00 30.19 88 LYS A N 1
ATOM 679 C CA . LYS A 1 88 ? -45.894 -53.033 21.715 1.00 30.19 88 LYS A CA 1
ATOM 680 C C . LYS A 1 88 ? -44.431 -53.548 21.690 1.00 30.19 88 LYS A C 1
ATOM 682 O O . LYS A 1 88 ? -44.164 -54.727 21.825 1.00 30.19 88 LYS A O 1
ATOM 687 N N . ARG A 1 89 ? -43.532 -52.552 21.779 1.00 33.19 89 ARG A N 1
ATOM 688 C CA . ARG A 1 89 ? -42.568 -52.263 22.874 1.00 33.19 89 ARG A CA 1
ATOM 689 C C . ARG A 1 89 ? -41.606 -53.384 23.317 1.00 33.19 89 ARG A C 1
ATOM 691 O O . ARG A 1 89 ? -42.011 -54.233 24.089 1.00 33.19 89 ARG A O 1
ATOM 698 N N . GLU A 1 90 ? -40.316 -53.203 23.012 1.00 31.06 90 GLU A N 1
ATOM 699 C CA . GLU A 1 90 ? -39.186 -53.335 23.955 1.00 31.06 90 GLU A CA 1
ATOM 700 C C . GLU A 1 90 ? -37.882 -52.763 23.345 1.00 31.06 90 GLU A C 1
ATOM 702 O O . GLU A 1 90 ? -37.552 -52.991 22.186 1.00 31.06 90 GLU A O 1
ATOM 707 N N . GLN A 1 91 ? -37.172 -51.947 24.127 1.00 36.00 91 GLN A N 1
ATOM 708 C CA . GLN A 1 91 ? -35.730 -51.653 24.023 1.00 36.00 91 GLN A CA 1
ATOM 709 C C . GLN A 1 91 ? -35.037 -52.531 25.099 1.00 36.00 91 GLN A C 1
ATOM 711 O O . GLN A 1 91 ? -35.754 -52.892 26.034 1.00 36.00 91 GLN A O 1
ATOM 716 N N . PRO A 1 92 ? -33.700 -52.789 25.118 1.00 47.75 92 PRO A N 1
ATOM 717 C CA . PRO A 1 92 ? -32.634 -51.898 24.636 1.00 47.75 92 PRO A CA 1
ATOM 718 C C . PRO A 1 92 ? -31.337 -52.580 24.095 1.00 47.75 92 PRO A C 1
ATOM 720 O O . PRO A 1 92 ? -31.182 -53.791 24.091 1.00 47.75 92 PRO A O 1
ATOM 723 N N . ARG A 1 93 ? -30.356 -51.721 23.760 1.00 31.47 93 ARG A N 1
ATOM 724 C CA . ARG A 1 93 ? -28.886 -51.938 23.688 1.00 31.47 93 ARG A CA 1
ATOM 725 C C . ARG A 1 93 ? -28.296 -52.661 22.465 1.00 31.47 93 ARG A C 1
ATOM 727 O O . ARG A 1 93 ? -28.179 -53.872 22.441 1.00 31.47 93 ARG A O 1
ATOM 734 N N . SER A 1 94 ? -27.681 -51.865 21.588 1.00 39.59 94 SER A N 1
ATOM 735 C CA . SER A 1 94 ? -26.222 -51.906 21.375 1.00 39.59 94 SER A CA 1
ATOM 736 C C . SER A 1 94 ? -25.791 -50.680 20.560 1.00 39.59 94 SER A C 1
ATOM 738 O O . SER A 1 94 ? -25.916 -50.628 19.336 1.00 39.59 94 SER A O 1
ATOM 740 N N . ARG A 1 95 ? -25.294 -49.660 21.273 1.00 46.50 95 ARG A N 1
ATOM 741 C CA . ARG A 1 95 ? -24.277 -48.744 20.740 1.00 46.50 95 ARG A CA 1
ATOM 742 C C . ARG A 1 95 ? -23.057 -49.588 20.361 1.00 46.50 95 ARG A C 1
ATOM 744 O O . ARG A 1 95 ? -22.887 -50.660 20.925 1.00 46.50 95 ARG A O 1
ATOM 751 N N . GLU A 1 96 ? -22.219 -49.037 19.482 1.00 42.28 96 GLU A N 1
ATOM 752 C CA . GLU A 1 96 ? -20.865 -49.526 19.165 1.00 42.28 96 GLU A CA 1
ATOM 753 C C . GLU A 1 96 ? -20.752 -50.421 17.923 1.00 42.28 96 GLU A C 1
ATOM 755 O O . GLU A 1 96 ? -20.425 -51.595 18.015 1.00 42.28 96 GLU A O 1
ATOM 760 N N . ARG A 1 97 ? -20.993 -49.845 16.728 1.00 35.97 97 ARG A N 1
ATOM 761 C CA . ARG A 1 97 ? -20.364 -50.311 15.463 1.00 35.97 97 ARG A CA 1
ATOM 762 C C . ARG A 1 97 ? -20.502 -49.381 14.246 1.00 35.97 97 ARG A C 1
ATOM 764 O O . ARG A 1 97 ? -20.404 -49.829 13.112 1.00 35.97 97 ARG A O 1
ATOM 771 N N . ARG A 1 98 ? -20.697 -48.069 14.441 1.00 36.19 98 ARG A N 1
ATOM 772 C CA . ARG A 1 98 ? -20.956 -47.129 13.325 1.00 36.19 98 ARG A CA 1
ATOM 773 C C . ARG A 1 98 ? -20.042 -45.899 13.258 1.00 36.19 98 ARG A C 1
ATOM 775 O O . ARG A 1 98 ? -20.436 -44.870 12.725 1.00 36.19 98 ARG A O 1
ATOM 782 N N . ARG A 1 99 ? -18.822 -46.002 13.800 1.00 38.50 99 ARG A N 1
ATOM 783 C CA . ARG A 1 99 ? -17.815 -44.919 13.791 1.00 38.50 99 ARG A CA 1
ATOM 784 C C . ARG A 1 99 ? -16.571 -45.184 12.932 1.00 38.50 99 ARG A C 1
ATOM 786 O O . ARG A 1 99 ? -15.657 -44.384 12.981 1.00 38.50 99 ARG A O 1
ATOM 793 N N . LYS A 1 100 ? -16.522 -46.255 12.132 1.00 36.44 100 LYS A N 1
ATOM 794 C CA . LYS A 1 100 ? -15.296 -46.631 11.396 1.00 36.44 100 LYS A CA 1
ATOM 795 C C . LYS A 1 100 ? -15.342 -46.506 9.869 1.00 36.44 100 LYS A C 1
ATOM 797 O O . LYS A 1 100 ? -14.469 -47.035 9.209 1.00 36.44 100 LYS A O 1
ATOM 802 N N . SER A 1 101 ? -16.320 -45.807 9.294 1.00 40.91 101 SER A N 1
ATOM 803 C CA . SER A 1 101 ? -16.410 -45.668 7.827 1.00 40.91 101 SER A CA 1
ATOM 804 C C . SER A 1 101 ? -16.669 -44.237 7.343 1.00 40.91 101 SER A C 1
ATOM 806 O O . SER A 1 101 ? -17.185 -44.057 6.243 1.00 40.91 101 SER A O 1
ATOM 808 N N . ARG A 1 102 ? -16.376 -43.222 8.172 1.00 39.22 102 ARG A N 1
ATOM 809 C CA . ARG A 1 102 ? -16.561 -41.800 7.821 1.00 39.22 102 ARG A CA 1
ATOM 810 C C . ARG A 1 102 ? -15.248 -41.014 7.676 1.00 39.22 102 ARG A C 1
ATOM 812 O O . ARG A 1 102 ? -15.274 -39.998 7.003 1.00 39.22 102 ARG A O 1
ATOM 819 N N . ASP A 1 103 ? -14.128 -41.520 8.196 1.00 40.22 103 ASP A N 1
ATOM 820 C CA . ASP A 1 103 ? -12.826 -40.823 8.157 1.00 40.22 103 ASP A CA 1
ATOM 821 C C . ASP A 1 103 ? -11.974 -41.087 6.899 1.00 40.22 103 ASP A C 1
ATOM 823 O O . ASP A 1 103 ? -10.977 -40.412 6.686 1.00 40.22 103 ASP A O 1
ATOM 827 N N . GLU A 1 104 ? -12.346 -42.023 6.020 1.00 40.03 104 GLU A N 1
ATOM 828 C CA . GLU A 1 104 ? -11.495 -42.391 4.865 1.00 40.03 104 GLU A CA 1
ATOM 829 C C . GLU A 1 104 ? -11.976 -41.837 3.512 1.00 40.03 104 GLU A C 1
ATOM 831 O O . GLU A 1 104 ? -11.373 -42.108 2.478 1.00 40.03 104 GLU A O 1
ATOM 836 N N . ARG A 1 105 ? -13.049 -41.033 3.484 1.00 36.53 105 ARG A N 1
ATOM 837 C CA . ARG A 1 105 ? -13.485 -40.317 2.263 1.00 36.53 105 ARG A CA 1
ATOM 838 C C . ARG A 1 105 ? -13.192 -38.817 2.276 1.00 36.53 105 ARG A C 1
ATOM 840 O O . ARG A 1 105 ? -13.363 -38.176 1.246 1.00 36.53 105 ARG A O 1
ATOM 847 N N . GLU A 1 106 ? -12.705 -38.271 3.389 1.00 42.66 106 GLU A N 1
ATOM 848 C CA . GLU A 1 106 ? -12.278 -36.865 3.481 1.00 42.66 106 GLU A CA 1
ATOM 849 C C . GLU A 1 106 ? -10.818 -36.637 3.053 1.00 42.66 106 GLU A C 1
ATOM 851 O O . GLU A 1 106 ? -10.398 -35.497 2.892 1.00 42.66 106 GLU A O 1
ATOM 856 N N . THR A 1 107 ? -10.049 -37.691 2.769 1.00 38.31 107 THR A N 1
ATOM 857 C CA . THR A 1 107 ? -8.607 -37.583 2.487 1.00 38.31 107 THR A CA 1
ATOM 858 C C . THR A 1 107 ? -8.207 -37.677 1.011 1.00 38.31 107 THR A C 1
ATOM 860 O O . THR A 1 107 ? -7.017 -37.621 0.717 1.00 38.31 107 THR A O 1
ATOM 863 N N . VAL A 1 108 ? -9.148 -37.754 0.055 1.00 41.59 108 VAL A N 1
ATOM 864 C CA . VAL A 1 108 ? -8.798 -37.943 -1.379 1.00 41.59 108 VAL A CA 1
ATOM 865 C C . VAL A 1 108 ? -9.335 -36.857 -2.330 1.00 41.59 108 VAL A C 1
ATOM 867 O O . VAL A 1 108 ? -9.006 -36.870 -3.509 1.00 41.59 108 VAL A O 1
ATOM 870 N N . VAL A 1 109 ? -10.079 -35.847 -1.856 1.00 37.62 109 VAL A N 1
ATOM 871 C CA . VAL A 1 109 ? -10.565 -34.731 -2.716 1.00 37.62 109 VAL A CA 1
ATOM 872 C C . VAL A 1 109 ? -10.017 -33.365 -2.271 1.00 37.62 109 VAL A C 1
ATOM 874 O O . VAL A 1 109 ? -10.550 -32.317 -2.607 1.00 37.62 109 VAL A O 1
ATOM 877 N N . ALA A 1 110 ? -8.911 -33.362 -1.524 1.00 39.53 110 ALA A N 1
ATOM 878 C CA . ALA A 1 110 ? -8.224 -32.150 -1.069 1.00 39.53 110 ALA A CA 1
ATOM 879 C C . ALA A 1 110 ? -6.913 -31.878 -1.837 1.00 39.53 110 ALA A C 1
ATOM 881 O O . ALA A 1 110 ? -5.984 -31.306 -1.274 1.00 39.53 110 ALA A O 1
ATOM 882 N N . LYS A 1 111 ? -6.787 -32.328 -3.097 1.00 40.12 111 LYS A N 1
ATOM 883 C CA . LYS A 1 111 ? -5.504 -32.259 -3.828 1.00 40.12 111 LYS A CA 1
ATOM 884 C C . LYS A 1 111 ? -5.578 -31.838 -5.302 1.00 40.12 111 LYS A C 1
ATOM 886 O O . LYS A 1 111 ? -4.743 -32.261 -6.088 1.00 40.12 111 LYS A O 1
ATOM 891 N N . ALA A 1 112 ? -6.548 -31.021 -5.710 1.00 40.28 112 ALA A N 1
ATOM 892 C CA . ALA A 1 112 ? -6.574 -30.544 -7.099 1.00 40.28 112 ALA A CA 1
ATOM 893 C C . ALA A 1 112 ? -7.310 -29.211 -7.287 1.00 40.28 112 ALA A C 1
ATOM 895 O O . ALA A 1 112 ? -8.212 -29.124 -8.107 1.00 40.28 112 ALA A O 1
ATOM 896 N N . LEU A 1 113 ? -6.933 -28.180 -6.530 1.00 42.16 113 LEU A N 1
ATOM 897 C CA . LEU A 1 113 ? -7.115 -26.777 -6.920 1.00 42.16 113 LEU A CA 1
ATOM 898 C C . LEU A 1 113 ? -5.934 -25.990 -6.342 1.00 42.16 113 LEU A C 1
ATOM 900 O O . LEU A 1 113 ? -6.058 -25.278 -5.346 1.00 42.16 113 LEU A O 1
ATOM 904 N N . GLU A 1 114 ? -4.765 -26.201 -6.942 1.00 36.59 114 GLU A N 1
ATOM 905 C CA . GLU A 1 114 ? -3.603 -25.334 -6.765 1.00 36.59 114 GLU A CA 1
ATOM 906 C C . GLU A 1 114 ? -3.998 -23.930 -7.241 1.00 36.59 114 GLU A C 1
ATOM 908 O O . GLU A 1 114 ? -4.068 -23.640 -8.435 1.00 36.59 114 GLU A O 1
ATOM 913 N N . HIS A 1 115 ? -4.333 -23.062 -6.285 1.00 47.53 115 HIS A N 1
ATOM 914 C CA . HIS A 1 115 ? -4.225 -21.626 -6.493 1.00 47.53 115 HIS A CA 1
ATOM 915 C C . HIS A 1 115 ? -2.766 -21.334 -6.869 1.00 47.53 115 HIS A C 1
ATOM 917 O O . HIS A 1 115 ? -1.879 -21.906 -6.228 1.00 47.53 115 HIS A O 1
ATOM 923 N N . PRO A 1 116 ? -2.480 -20.452 -7.846 1.00 44.00 116 PRO A N 1
ATOM 924 C CA .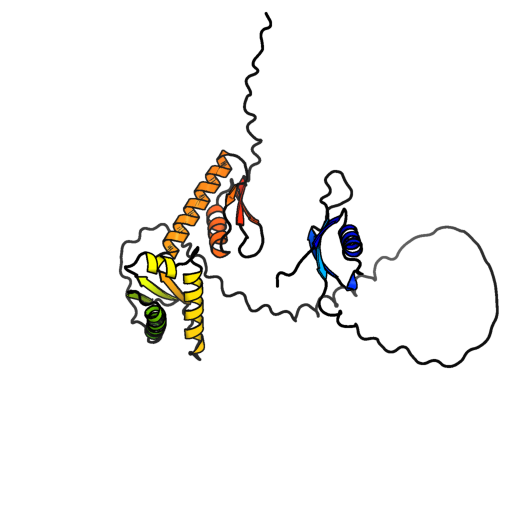 PRO A 1 116 ? -1.137 -19.901 -7.946 1.00 44.00 116 PRO A CA 1
ATOM 925 C C . PRO A 1 116 ? -0.804 -19.304 -6.579 1.00 44.00 116 PRO A C 1
ATOM 927 O O . PRO A 1 116 ? -1.625 -18.567 -6.022 1.00 44.00 116 PRO A O 1
ATOM 930 N N . GLU A 1 117 ? 0.338 -19.700 -6.015 1.00 42.84 117 GLU A N 1
ATOM 931 C CA . GLU A 1 117 ? 0.801 -19.206 -4.722 1.00 42.84 117 GLU A CA 1
ATOM 932 C C . GLU A 1 117 ? 0.609 -17.684 -4.672 1.00 42.84 117 GLU A C 1
ATOM 934 O O . GLU A 1 117 ? 1.013 -16.989 -5.616 1.00 42.84 117 GLU A O 1
ATOM 939 N N . PRO A 1 118 ? -0.056 -17.145 -3.632 1.00 42.22 118 PRO A N 1
ATOM 940 C CA . PRO A 1 118 ? -0.124 -15.707 -3.474 1.00 42.22 118 PRO A CA 1
ATOM 941 C C . PRO A 1 118 ? 1.313 -15.198 -3.440 1.00 42.22 118 PRO A C 1
ATOM 943 O O . PRO A 1 118 ? 2.142 -15.729 -2.698 1.00 42.22 118 PRO A O 1
ATOM 946 N N . LEU A 1 119 ? 1.601 -14.202 -4.282 1.00 37.75 119 LEU A N 1
ATOM 947 C CA . LEU A 1 119 ? 2.880 -13.500 -4.272 1.00 37.75 119 LEU A CA 1
ATOM 948 C C . LEU A 1 119 ? 3.258 -13.215 -2.813 1.00 37.75 119 LEU A C 1
ATOM 950 O O . LEU A 1 119 ? 2.366 -12.797 -2.065 1.00 37.75 119 LEU A O 1
ATOM 954 N N . PRO A 1 120 ? 4.519 -13.437 -2.399 1.00 40.03 120 PRO A N 1
ATOM 955 C CA . PRO A 1 120 ? 4.945 -13.093 -1.053 1.00 40.03 120 PRO A CA 1
ATOM 956 C C . PRO A 1 120 ? 4.576 -11.630 -0.815 1.00 40.03 120 PRO A C 1
ATOM 958 O O . PRO A 1 120 ? 5.086 -10.734 -1.491 1.00 40.03 120 PRO A O 1
ATOM 961 N N . GLU A 1 121 ? 3.601 -11.400 0.071 1.00 45.28 121 GLU A N 1
ATOM 962 C CA . GLU A 1 121 ? 3.190 -10.048 0.419 1.00 45.28 121 GLU A CA 1
ATOM 963 C C . GLU A 1 121 ? 4.436 -9.366 0.991 1.00 45.28 121 GLU A C 1
ATOM 965 O O . GLU A 1 121 ? 4.998 -9.901 1.952 1.00 45.28 121 GLU A O 1
ATOM 970 N N . PRO A 1 122 ? 4.911 -8.238 0.424 1.00 46.09 122 PRO A N 1
ATOM 971 C CA . PRO A 1 122 ? 6.017 -7.514 1.020 1.00 46.09 122 PRO A CA 1
ATOM 972 C C . PRO A 1 122 ? 5.635 -7.226 2.465 1.00 46.09 122 PRO A C 1
ATOM 974 O O . PRO A 1 122 ? 4.569 -6.657 2.739 1.00 46.09 122 PRO A O 1
ATOM 977 N N . GLU A 1 123 ? 6.473 -7.696 3.388 1.00 47.59 123 GLU A N 1
ATOM 978 C CA . GLU A 1 123 ? 6.258 -7.414 4.792 1.00 47.59 123 GLU A CA 1
ATOM 979 C C . GLU A 1 123 ? 6.184 -5.896 4.941 1.00 47.59 123 GLU A C 1
ATOM 981 O O . GLU A 1 123 ? 7.031 -5.180 4.392 1.00 47.59 123 GLU A O 1
ATOM 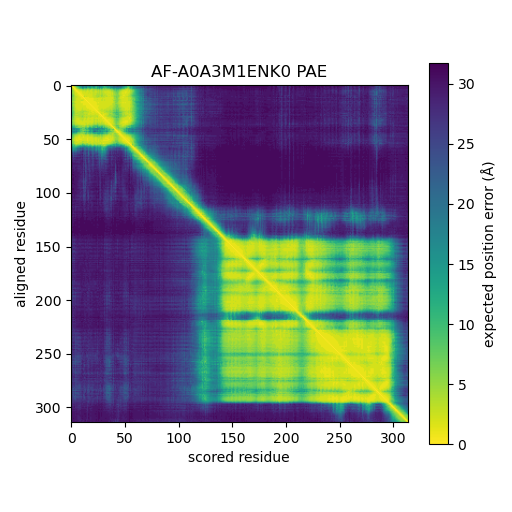986 N N . PRO A 1 124 ? 5.137 -5.369 5.600 1.00 39.78 124 PRO A N 1
ATOM 987 C CA . PRO A 1 124 ? 5.082 -3.946 5.837 1.00 39.78 124 PRO A CA 1
ATOM 988 C C . PRO A 1 124 ? 6.355 -3.581 6.598 1.00 39.78 124 PRO A C 1
ATOM 990 O O . PRO A 1 124 ? 6.647 -4.189 7.624 1.00 39.78 124 PRO A O 1
ATOM 993 N N . PHE A 1 125 ? 7.097 -2.607 6.066 1.00 42.91 125 PHE A N 1
ATOM 994 C CA . PHE A 1 125 ? 8.286 -2.000 6.666 1.00 42.91 125 PHE A CA 1
ATOM 995 C C . PHE A 1 125 ? 7.863 -1.244 7.941 1.00 42.91 125 PHE A C 1
ATOM 997 O O . PHE A 1 125 ? 7.849 -0.018 8.009 1.00 42.91 125 PHE A O 1
ATOM 1004 N N . LEU A 1 126 ? 7.381 -1.986 8.933 1.00 40.75 126 LEU A N 1
ATOM 1005 C CA . LEU A 1 126 ? 7.094 -1.539 10.282 1.00 40.75 126 LEU A CA 1
ATOM 1006 C C . LEU A 1 126 ? 8.254 -2.025 11.139 1.00 40.75 126 LEU A C 1
ATOM 1008 O O . LEU A 1 126 ? 8.100 -2.891 11.995 1.00 40.75 126 LEU A O 1
ATOM 1012 N N . SER A 1 127 ? 9.437 -1.478 10.867 1.00 35.72 127 SER A N 1
ATOM 1013 C CA . SER A 1 127 ? 10.479 -1.420 11.879 1.00 35.72 127 SER A CA 1
ATOM 1014 C C . SER A 1 127 ? 9.927 -0.541 12.999 1.00 35.72 127 SER A C 1
ATOM 1016 O O . SER A 1 127 ? 9.765 0.669 12.833 1.00 35.72 127 SER A O 1
ATOM 1018 N N . ASP A 1 128 ? 9.557 -1.185 14.100 1.00 36.19 128 ASP A N 1
ATOM 1019 C CA . ASP A 1 128 ? 9.017 -0.617 15.338 1.00 36.19 128 ASP A CA 1
ATOM 1020 C C . ASP A 1 128 ? 10.115 0.164 16.107 1.00 36.19 128 ASP A C 1
ATOM 1022 O O . ASP A 1 128 ? 10.209 0.076 17.326 1.00 36.19 128 ASP A O 1
ATOM 1026 N N . ASP A 1 129 ? 10.947 0.927 15.392 1.00 34.00 129 ASP A N 1
ATOM 1027 C CA . ASP A 1 129 ? 11.999 1.786 15.929 1.00 34.00 129 ASP A CA 1
ATOM 1028 C C . ASP A 1 129 ? 11.852 3.192 15.337 1.00 34.00 129 ASP A C 1
ATOM 1030 O O . ASP A 1 129 ? 12.335 3.525 14.253 1.00 34.00 129 ASP A O 1
ATOM 1034 N N . GLU A 1 130 ? 11.155 4.048 16.087 1.00 42.44 130 GLU A N 1
ATOM 1035 C CA . GLU A 1 130 ? 11.454 5.476 16.098 1.00 42.44 130 GLU A CA 1
ATOM 1036 C C . GLU A 1 130 ? 12.854 5.648 16.709 1.00 42.44 130 GLU A C 1
ATOM 1038 O O . GLU A 1 130 ? 13.003 5.942 17.892 1.00 42.44 130 GLU A O 1
ATOM 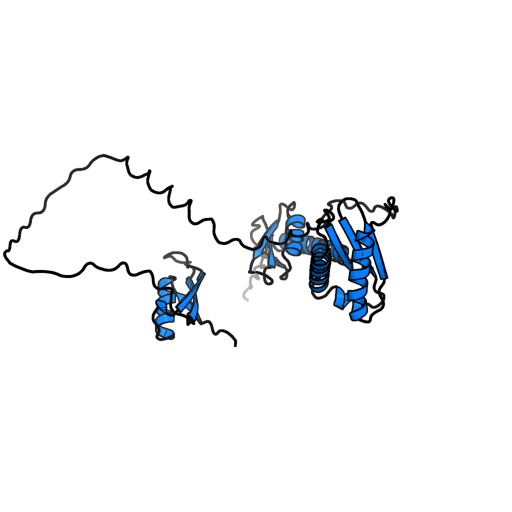1043 N N . GLN A 1 131 ? 13.887 5.467 15.892 1.00 30.58 131 GLN A N 1
ATOM 1044 C CA . GLN A 1 131 ? 15.148 6.164 16.083 1.00 30.58 131 GLN A CA 1
ATOM 1045 C C . GLN A 1 131 ? 15.388 7.020 14.846 1.00 30.58 131 GLN A C 1
ATOM 1047 O O . GLN A 1 131 ? 15.514 6.525 13.728 1.00 30.58 131 GLN A O 1
ATOM 1052 N N . GLU A 1 132 ? 15.404 8.335 15.061 1.00 42.62 132 GLU A N 1
ATOM 1053 C CA . GLU A 1 132 ? 16.201 9.242 14.245 1.00 42.62 132 GLU A CA 1
ATOM 1054 C C . GLU A 1 132 ? 17.643 8.730 14.292 1.00 42.62 132 GLU A C 1
ATOM 1056 O O . GLU A 1 132 ? 18.401 9.054 15.200 1.00 42.62 132 GLU A O 1
ATOM 1061 N N . THR A 1 133 ? 18.012 7.871 13.348 1.00 30.61 133 THR A N 1
ATOM 1062 C CA . THR A 1 133 ? 19.409 7.668 13.006 1.00 30.61 133 THR A CA 1
ATOM 1063 C C . THR A 1 133 ? 19.734 8.641 11.891 1.00 30.61 133 THR A C 1
ATOM 1065 O O . THR A 1 133 ? 19.226 8.567 10.771 1.00 30.61 133 THR A O 1
ATOM 1068 N N . GLU A 1 134 ? 20.532 9.625 12.289 1.00 34.41 134 GLU A N 1
ATOM 1069 C CA . GLU A 1 134 ? 21.305 10.504 11.434 1.00 34.41 134 GLU A CA 1
ATOM 1070 C C . GLU A 1 134 ? 21.890 9.746 10.238 1.00 34.41 134 GLU A C 1
ATOM 1072 O O . GLU A 1 134 ? 22.271 8.575 10.340 1.00 34.41 134 GLU A O 1
ATOM 1077 N N . GLU A 1 135 ? 21.982 10.466 9.119 1.00 43.50 135 GLU A N 1
ATOM 1078 C CA . GLU A 1 135 ? 22.804 10.151 7.956 1.00 43.50 135 GLU A CA 1
ATOM 1079 C C . GLU A 1 135 ? 24.165 9.595 8.386 1.00 43.50 135 GLU A C 1
ATOM 1081 O O . GLU A 1 135 ? 25.129 10.316 8.626 1.00 43.50 135 GLU A O 1
ATOM 1086 N N . THR A 1 136 ? 24.263 8.278 8.461 1.00 32.53 136 THR A N 1
ATOM 1087 C CA . THR A 1 136 ? 25.538 7.586 8.484 1.00 32.53 136 THR A CA 1
ATOM 1088 C C . THR A 1 136 ? 25.502 6.629 7.317 1.00 32.53 136 THR A C 1
ATOM 1090 O O . THR A 1 136 ? 24.811 5.613 7.324 1.00 32.53 136 THR A 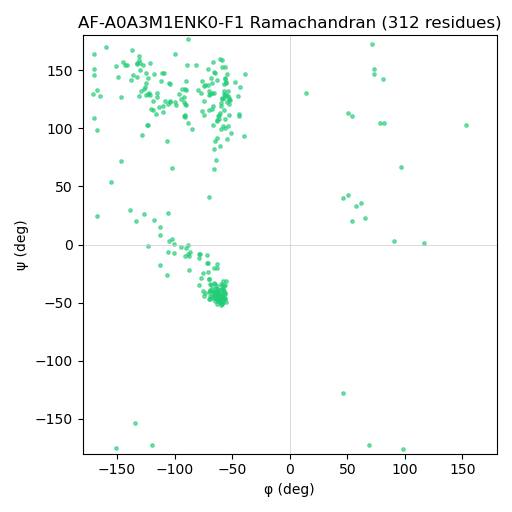O 1
ATOM 1093 N N . ALA A 1 137 ? 26.203 7.043 6.262 1.00 42.16 137 ALA A N 1
ATOM 1094 C CA . ALA A 1 137 ? 26.546 6.229 5.115 1.00 42.16 137 ALA A CA 1
ATOM 1095 C C . ALA A 1 137 ? 27.192 4.929 5.619 1.00 42.16 137 ALA A C 1
ATOM 1097 O O . ALA A 1 137 ? 28.376 4.889 5.958 1.00 42.16 137 ALA A O 1
ATOM 1098 N N . ALA A 1 138 ? 26.378 3.884 5.742 1.00 39.97 138 ALA A N 1
ATOM 1099 C CA . ALA A 1 138 ? 26.839 2.531 5.989 1.00 39.97 138 ALA A CA 1
ATOM 1100 C C . ALA A 1 138 ? 27.647 2.062 4.762 1.00 39.97 138 ALA A C 1
ATOM 1102 O O . ALA A 1 138 ? 27.380 2.511 3.645 1.00 39.97 138 ALA A O 1
ATOM 1103 N N . PRO A 1 139 ? 28.669 1.214 4.956 1.00 40.25 139 PRO A N 1
ATOM 1104 C CA . PRO A 1 139 ? 29.674 0.920 3.944 1.00 40.25 139 PRO A CA 1
ATOM 1105 C C . PRO A 1 139 ? 29.009 0.282 2.726 1.00 40.25 139 PRO A C 1
ATOM 1107 O O . PRO A 1 139 ? 28.513 -0.839 2.799 1.00 40.25 139 PRO A O 1
ATOM 1110 N N . HIS A 1 140 ? 28.986 1.010 1.612 1.00 49.03 140 HIS A N 1
ATOM 1111 C CA . HIS A 1 140 ? 28.489 0.498 0.344 1.00 49.03 140 HIS A CA 1
ATOM 1112 C C . HIS A 1 140 ? 29.354 -0.700 -0.065 1.00 49.03 140 HIS A C 1
ATOM 1114 O O . HIS A 1 140 ? 30.521 -0.530 -0.430 1.00 49.03 140 HIS A O 1
ATOM 1120 N N . LEU A 1 141 ? 28.796 -1.913 0.013 1.00 54.38 141 LEU A N 1
ATOM 1121 C CA . LEU A 1 141 ? 29.334 -3.040 -0.738 1.00 54.38 141 LEU A CA 1
ATOM 1122 C C . LEU A 1 141 ? 29.399 -2.633 -2.223 1.00 54.38 141 LEU A C 1
ATOM 1124 O O . LEU A 1 141 ? 28.559 -1.847 -2.677 1.00 54.38 141 LEU A O 1
ATOM 1128 N N . PRO A 1 142 ? 30.390 -3.117 -2.990 1.00 61.53 142 PRO A N 1
ATOM 1129 C CA . PRO A 1 142 ? 30.421 -2.863 -4.422 1.00 61.53 142 PRO A CA 1
ATOM 1130 C C . PRO A 1 142 ? 29.117 -3.374 -5.045 1.00 61.53 142 PRO A C 1
ATOM 1132 O O . PRO A 1 142 ? 28.707 -4.503 -4.779 1.00 61.53 142 PRO A O 1
ATOM 1135 N N . LEU A 1 143 ? 28.467 -2.517 -5.838 1.00 70.31 143 LEU A N 1
ATOM 1136 C CA . LEU A 1 143 ? 27.256 -2.861 -6.580 1.00 70.31 143 LEU A CA 1
ATOM 1137 C C . LEU A 1 143 ? 27.522 -4.124 -7.405 1.00 70.31 143 LEU A C 1
ATOM 1139 O O . LE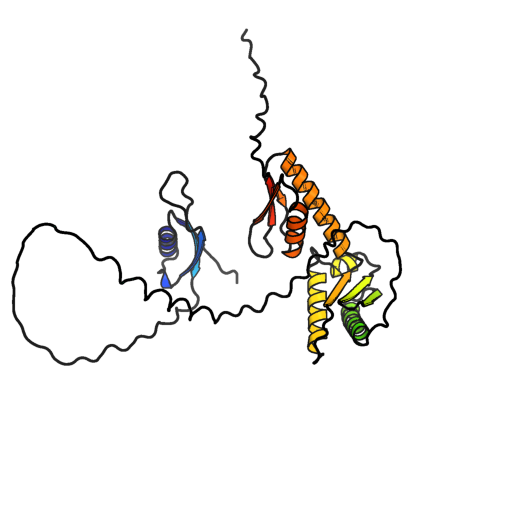U A 1 143 ? 28.503 -4.185 -8.150 1.00 70.31 143 LEU A O 1
ATOM 1143 N N . SER A 1 144 ? 26.676 -5.139 -7.242 1.00 79.75 144 SER A N 1
ATOM 1144 C CA . SER A 1 144 ? 26.756 -6.355 -8.045 1.00 79.75 144 SER A CA 1
ATOM 1145 C C . SER A 1 144 ? 26.413 -6.076 -9.514 1.00 79.75 144 SER A C 1
ATOM 1147 O O . SER A 1 144 ? 25.690 -5.133 -9.842 1.00 79.75 144 SER A O 1
ATOM 1149 N N . GLU A 1 145 ? 26.875 -6.938 -10.426 1.00 80.75 145 GLU A N 1
ATOM 1150 C CA . GLU A 1 145 ? 26.457 -6.875 -11.839 1.00 80.75 145 GLU A CA 1
ATOM 1151 C C . GLU A 1 145 ? 24.927 -6.936 -11.976 1.00 80.75 145 GLU A C 1
ATOM 1153 O O . GLU A 1 145 ? 24.334 -6.306 -12.855 1.00 80.75 145 GLU A O 1
ATOM 1158 N N . GLN A 1 146 ? 24.277 -7.639 -11.047 1.00 83.12 146 GLN A N 1
ATOM 1159 C CA . GLN A 1 146 ? 22.833 -7.719 -10.968 1.00 83.12 146 GLN A CA 1
ATOM 1160 C C . GLN A 1 146 ? 22.187 -6.362 -10.658 1.00 83.12 146 GLN A C 1
ATOM 1162 O O . GLN A 1 146 ? 21.239 -5.973 -11.346 1.00 83.12 146 GLN A O 1
ATOM 1167 N N . SER A 1 147 ? 22.661 -5.619 -9.654 1.00 86.56 147 SER A N 1
ATOM 1168 C CA . SER A 1 147 ? 22.045 -4.332 -9.305 1.00 86.56 147 SER A CA 1
ATOM 1169 C C . SER A 1 147 ? 22.206 -3.299 -10.424 1.00 86.56 147 SER A C 1
ATOM 1171 O O . SER A 1 147 ? 21.269 -2.539 -10.702 1.00 86.56 147 SER A O 1
ATOM 1173 N N . GLU A 1 148 ? 23.314 -3.343 -11.169 1.00 87.69 148 GLU A N 1
ATOM 1174 C CA . GLU A 1 148 ? 23.463 -2.573 -12.407 1.00 87.69 148 GLU A CA 1
ATOM 1175 C C . GLU A 1 148 ? 22.476 -3.002 -13.500 1.00 87.69 148 GLU A C 1
ATOM 1177 O O . GLU A 1 148 ? 21.865 -2.145 -14.147 1.00 87.69 148 GLU A O 1
ATOM 1182 N N . GLN A 1 149 ? 22.285 -4.305 -13.715 1.00 87.19 149 GLN A N 1
ATOM 1183 C CA . GLN A 1 149 ? 21.361 -4.817 -14.728 1.00 87.19 149 GLN A CA 1
ATOM 1184 C C . GLN A 1 149 ? 19.905 -4.424 -14.431 1.00 87.19 149 GLN A C 1
ATOM 1186 O O . GLN A 1 149 ? 19.165 -4.009 -15.333 1.00 87.19 149 GLN A O 1
ATOM 1191 N N . ILE A 1 150 ? 19.497 -4.490 -13.162 1.00 89.88 150 ILE A N 1
ATOM 1192 C CA . ILE A 1 150 ? 18.170 -4.049 -12.713 1.00 89.88 150 ILE A CA 1
ATOM 1193 C C . ILE A 1 150 ? 18.012 -2.544 -12.953 1.00 89.88 150 ILE A C 1
ATOM 1195 O O . ILE A 1 150 ? 16.993 -2.111 -13.500 1.00 89.88 150 ILE A O 1
ATOM 1199 N N . LYS A 1 151 ? 19.034 -1.746 -12.613 1.00 92.25 151 LYS A N 1
ATOM 1200 C CA . LYS A 1 151 ? 19.040 -0.298 -12.856 1.00 92.25 151 LYS A CA 1
ATOM 1201 C C . LYS A 1 151 ? 18.864 0.031 -14.338 1.00 92.25 151 LYS A C 1
ATOM 1203 O O . LYS A 1 151 ? 18.053 0.893 -14.668 1.00 92.25 151 LYS A O 1
ATOM 1208 N N . ARG A 1 152 ? 19.591 -0.657 -15.225 1.00 91.56 152 ARG A N 1
ATOM 1209 C CA . ARG A 1 152 ? 19.494 -0.474 -16.686 1.00 91.56 152 ARG A CA 1
ATOM 1210 C C . ARG A 1 152 ? 18.092 -0.800 -17.193 1.00 91.56 152 ARG A C 1
ATOM 1212 O O . ARG A 1 152 ? 17.490 0.013 -17.882 1.00 91.56 152 ARG A O 1
ATOM 1219 N N . THR A 1 153 ? 17.539 -1.933 -16.768 1.00 90.81 153 THR A N 1
ATOM 1220 C CA . THR A 1 153 ? 16.181 -2.359 -17.144 1.00 90.81 153 THR A CA 1
ATOM 1221 C C . THR A 1 153 ? 15.125 -1.340 -16.700 1.00 90.81 153 THR A C 1
ATOM 1223 O O . THR A 1 153 ? 14.218 -0.996 -17.460 1.00 90.81 153 THR A O 1
ATOM 1226 N N . LEU A 1 154 ? 15.246 -0.822 -15.473 1.00 91.94 154 LEU A N 1
ATOM 1227 C CA . LEU A 1 154 ? 14.356 0.218 -14.966 1.00 91.94 154 LEU A CA 1
ATOM 1228 C C . LEU A 1 154 ? 14.522 1.533 -15.745 1.00 91.94 154 LEU A C 1
ATOM 1230 O O . LEU A 1 154 ? 13.522 2.161 -16.085 1.00 91.94 154 LEU A O 1
ATOM 1234 N N . ALA A 1 155 ? 15.755 1.925 -16.077 1.00 92.12 155 ALA A N 1
ATOM 1235 C CA . ALA A 1 155 ? 16.025 3.117 -16.876 1.00 92.12 155 ALA A CA 1
ATOM 1236 C C . ALA A 1 155 ? 15.387 3.027 -18.272 1.00 92.12 155 ALA A C 1
ATOM 1238 O O . ALA A 1 155 ? 14.658 3.935 -18.659 1.00 92.12 155 ALA A O 1
ATOM 1239 N N . GLU A 1 156 ? 15.549 1.906 -18.982 1.00 90.69 156 GLU A N 1
ATOM 1240 C CA . GLU A 1 156 ? 14.913 1.676 -20.291 1.00 90.69 156 GLU A CA 1
ATOM 1241 C C . GLU A 1 156 ? 13.381 1.764 -20.229 1.00 90.69 156 GLU A C 1
ATOM 1243 O O . GLU A 1 156 ? 12.721 2.205 -21.177 1.00 90.69 156 GLU A O 1
ATOM 1248 N N . PHE A 1 157 ? 12.787 1.327 -19.115 1.00 88.44 157 PHE A N 1
ATOM 1249 C CA . PHE A 1 157 ? 11.352 1.451 -18.894 1.00 88.44 157 PHE A CA 1
ATOM 1250 C C . PHE A 1 157 ? 10.937 2.914 -18.688 1.00 88.44 157 PHE A C 1
ATOM 1252 O O . PHE A 1 157 ? 9.978 3.372 -19.313 1.00 88.44 157 PHE A O 1
ATOM 1259 N N . LEU A 1 158 ? 11.661 3.655 -17.844 1.00 89.69 158 LEU A N 1
ATOM 1260 C CA . LEU A 1 158 ? 11.364 5.055 -17.524 1.00 89.69 158 LEU A CA 1
ATOM 1261 C C . LEU A 1 158 ? 11.624 6.001 -18.706 1.00 89.69 158 LEU A C 1
ATOM 1263 O O . LEU A 1 158 ? 10.851 6.934 -18.917 1.00 89.69 158 LEU A O 1
ATOM 1267 N N . GLU A 1 159 ? 12.628 5.731 -19.544 1.00 89.94 159 GLU A N 1
ATOM 1268 C CA . GLU A 1 159 ? 12.906 6.510 -20.761 1.00 89.94 159 GLU A CA 1
ATOM 1269 C C . GLU A 1 159 ? 11.706 6.554 -21.715 1.00 89.94 159 GLU A C 1
ATOM 1271 O O . GLU A 1 159 ? 11.412 7.587 -22.324 1.00 89.94 159 GLU A O 1
ATOM 1276 N N . LYS A 1 160 ? 10.939 5.460 -21.800 1.00 88.88 160 LYS A N 1
ATOM 1277 C CA . LYS A 1 160 ? 9.724 5.398 -22.629 1.00 88.88 160 LYS A CA 1
ATOM 1278 C C . LYS A 1 160 ? 8.620 6.337 -22.139 1.00 88.88 160 LYS A C 1
ATOM 1280 O O . LYS A 1 160 ? 7.739 6.683 -22.928 1.00 88.88 160 LYS A O 1
ATOM 1285 N N . LEU A 1 161 ? 8.671 6.765 -20.876 1.00 85.25 161 LEU A N 1
ATOM 1286 C CA . LEU A 1 161 ? 7.709 7.686 -20.267 1.00 85.25 161 LEU A CA 1
ATOM 1287 C C . LEU A 1 161 ? 8.066 9.169 -20.477 1.00 85.25 161 LEU A C 1
ATOM 1289 O O . LEU A 1 161 ? 7.212 10.025 -20.258 1.00 85.25 161 LEU A O 1
ATOM 1293 N N . LYS A 1 162 ? 9.273 9.469 -20.984 1.00 85.69 162 LYS A N 1
ATOM 1294 C CA . LYS A 1 162 ? 9.705 10.801 -21.454 1.00 85.69 162 LYS A CA 1
ATOM 1295 C C . LYS A 1 162 ? 9.716 11.925 -20.401 1.00 85.69 162 LYS A C 1
ATOM 1297 O O . LYS A 1 162 ? 9.451 13.075 -20.747 1.00 85.69 162 LYS A O 1
ATOM 1302 N N . PHE A 1 163 ? 10.062 11.632 -19.150 1.00 85.69 163 PHE A N 1
ATOM 1303 C CA . PHE A 1 163 ? 10.337 12.647 -18.121 1.00 85.69 163 PHE A CA 1
ATOM 1304 C C . PHE A 1 163 ? 11.765 12.498 -17.568 1.00 85.69 163 PHE A C 1
ATOM 1306 O O . PHE A 1 163 ? 12.335 11.411 -17.671 1.00 85.69 163 PHE A O 1
ATOM 1313 N N . PRO A 1 164 ? 12.371 13.560 -17.003 1.00 87.00 164 PRO A N 1
ATOM 1314 C CA . PRO A 1 164 ? 13.686 13.470 -16.372 1.00 87.00 164 PRO A CA 1
ATOM 1315 C C . PRO A 1 164 ? 13.610 12.666 -15.069 1.00 87.00 164 PRO A C 1
ATOM 1317 O O . PRO A 1 164 ? 12.739 12.914 -14.235 1.00 87.00 164 PRO A O 1
ATOM 1320 N N . PHE A 1 165 ? 14.525 11.717 -14.882 1.00 90.44 165 PHE A N 1
ATOM 1321 C CA . PHE A 1 165 ? 14.594 10.881 -13.686 1.00 90.44 165 PHE A CA 1
ATOM 1322 C C . PHE A 1 165 ? 16.046 10.589 -13.299 1.00 90.44 165 PHE A C 1
ATOM 1324 O O . PHE A 1 165 ? 16.935 10.544 -14.147 1.00 90.44 165 PHE A O 1
ATOM 1331 N N . GLU A 1 166 ? 16.257 10.324 -12.016 1.00 91.00 166 GLU A N 1
ATOM 1332 C CA . GLU A 1 166 ? 17.498 9.803 -11.456 1.00 91.00 166 GLU A CA 1
ATOM 1333 C C . GLU A 1 166 ? 17.185 8.525 -10.673 1.00 91.00 166 GLU A C 1
ATOM 1335 O O . GLU A 1 166 ? 16.162 8.431 -9.992 1.00 91.00 166 GLU A O 1
ATOM 1340 N N . ILE A 1 167 ? 18.044 7.512 -10.802 1.00 91.94 167 ILE A N 1
ATOM 1341 C CA . ILE A 1 167 ? 17.893 6.240 -10.086 1.00 91.94 167 ILE A CA 1
ATOM 1342 C C . ILE A 1 167 ? 19.073 6.077 -9.140 1.00 91.94 167 ILE A C 1
ATOM 1344 O O . ILE A 1 167 ? 20.213 5.862 -9.574 1.00 91.94 167 ILE A O 1
ATOM 1348 N N . GLU A 1 168 ? 18.769 6.126 -7.852 1.00 91.56 168 GLU A N 1
ATOM 1349 C CA . GLU A 1 168 ? 19.680 5.776 -6.772 1.00 91.56 168 GLU A CA 1
ATOM 1350 C C . GLU A 1 168 ? 19.514 4.290 -6.457 1.00 91.56 168 GLU A C 1
ATOM 1352 O O . GLU A 1 168 ? 18.392 3.790 -6.345 1.00 91.56 168 GLU A O 1
ATOM 1357 N N . VAL A 1 169 ? 20.631 3.578 -6.328 1.00 91.62 169 VAL A N 1
ATOM 1358 C CA . VAL A 1 169 ? 20.633 2.148 -6.012 1.00 91.62 169 VAL A CA 1
ATOM 1359 C C . VAL A 1 169 ? 21.450 1.929 -4.755 1.00 91.62 169 VAL A C 1
ATOM 1361 O O . VAL A 1 169 ? 22.588 2.388 -4.661 1.00 91.62 169 VAL A O 1
ATOM 1364 N N . SER A 1 170 ? 20.865 1.210 -3.807 1.00 89.88 170 SER A N 1
ATOM 1365 C CA . SER A 1 170 ? 21.549 0.702 -2.626 1.00 89.88 170 SER A CA 1
ATOM 1366 C C . SER A 1 170 ? 21.320 -0.798 -2.526 1.00 89.88 170 SER A C 1
ATOM 1368 O O . SER A 1 170 ? 20.191 -1.266 -2.672 1.00 89.88 170 SER A O 1
ATOM 1370 N N . GLU A 1 171 ? 22.385 -1.540 -2.267 1.00 88.75 171 GLU A N 1
ATOM 1371 C CA . GLU A 1 171 ? 22.368 -2.994 -2.176 1.00 88.75 171 GLU A CA 1
ATOM 1372 C C . GLU A 1 171 ? 22.887 -3.423 -0.804 1.00 88.75 171 GLU A C 1
ATOM 1374 O O . GLU A 1 171 ? 23.941 -2.959 -0.365 1.00 88.75 171 GLU A O 1
ATOM 1379 N N . ASP A 1 172 ? 22.131 -4.297 -0.146 1.00 86.56 172 ASP A N 1
ATOM 1380 C CA . ASP A 1 172 ? 22.538 -5.004 1.066 1.00 86.56 172 ASP A CA 1
ATOM 1381 C C . ASP A 1 172 ? 22.520 -6.529 0.816 1.00 86.56 172 ASP A C 1
ATOM 1383 O O . ASP A 1 172 ? 22.397 -6.988 -0.329 1.00 86.56 172 ASP A O 1
ATOM 1387 N N . ASP A 1 173 ? 22.724 -7.330 1.862 1.00 82.75 173 ASP A N 1
ATOM 1388 C CA . ASP A 1 173 ? 22.778 -8.793 1.748 1.00 82.75 173 ASP A CA 1
ATOM 1389 C C . ASP A 1 173 ? 21.403 -9.425 1.449 1.00 82.75 173 ASP A C 1
ATOM 1391 O O . ASP A 1 173 ? 21.347 -10.506 0.867 1.00 82.75 173 ASP A O 1
ATOM 1395 N N . GLU A 1 174 ? 20.293 -8.757 1.786 1.00 85.19 174 GLU A N 1
ATOM 1396 C CA . GLU A 1 174 ? 18.928 -9.293 1.667 1.00 85.19 174 GLU A CA 1
ATOM 1397 C C . GLU A 1 174 ? 18.114 -8.684 0.516 1.00 85.19 174 GLU A C 1
ATOM 1399 O O . GLU A 1 174 ? 17.150 -9.296 0.036 1.00 85.19 174 GLU A O 1
ATOM 1404 N N . GLN A 1 175 ? 18.429 -7.458 0.103 1.00 90.00 175 GLN A N 1
ATOM 1405 C CA . GLN A 1 175 ? 17.632 -6.692 -0.845 1.00 90.00 175 GLN A CA 1
ATOM 1406 C C . GLN A 1 175 ? 18.452 -5.711 -1.693 1.00 90.00 175 GLN A C 1
ATOM 1408 O O . GLN A 1 175 ? 19.492 -5.178 -1.307 1.00 90.00 175 GLN A O 1
ATOM 1413 N N . ILE A 1 176 ? 17.907 -5.436 -2.876 1.00 90.56 176 ILE A N 1
ATOM 1414 C CA . ILE A 1 176 ? 18.340 -4.381 -3.786 1.00 90.56 176 ILE A CA 1
ATOM 1415 C C . ILE A 1 176 ? 17.241 -3.321 -3.779 1.00 90.56 176 ILE A C 1
ATOM 1417 O O . ILE A 1 176 ? 16.117 -3.566 -4.226 1.00 90.56 176 ILE A O 1
ATOM 1421 N N . TYR A 1 177 ? 17.563 -2.141 -3.261 1.00 91.44 177 TYR A N 1
ATOM 1422 C CA . TYR A 1 177 ? 16.644 -1.017 -3.146 1.00 91.44 177 TYR A CA 1
ATOM 1423 C C . TYR A 1 177 ? 16.941 0.028 -4.224 1.00 91.44 177 TYR A C 1
ATOM 1425 O O . TYR A 1 177 ? 18.057 0.541 -4.328 1.00 91.44 177 TYR A O 1
ATOM 1433 N N . LEU A 1 178 ? 15.925 0.340 -5.028 1.00 92.06 178 LEU A N 1
ATOM 1434 C CA . LEU A 1 178 ? 15.973 1.341 -6.087 1.00 92.06 178 LEU A CA 1
ATOM 1435 C C . LEU A 1 178 ? 15.046 2.503 -5.732 1.00 92.06 178 LEU A C 1
ATOM 1437 O O . LEU A 1 178 ? 13.830 2.326 -5.627 1.00 92.06 178 LEU A O 1
ATOM 1441 N N . ASN A 1 179 ? 15.612 3.698 -5.589 1.00 92.56 179 ASN A N 1
ATOM 1442 C CA . ASN A 1 179 ? 14.859 4.928 -5.383 1.00 92.56 179 ASN A CA 1
ATOM 1443 C C . ASN A 1 179 ? 14.868 5.756 -6.667 1.00 92.56 179 ASN A C 1
ATOM 1445 O O . ASN A 1 179 ? 15.921 6.147 -7.168 1.00 92.56 179 ASN A O 1
ATOM 1449 N N . ILE A 1 180 ? 13.675 6.022 -7.190 1.00 92.19 180 ILE A N 1
ATOM 1450 C CA . ILE A 1 180 ? 13.478 6.879 -8.353 1.00 92.19 180 ILE A CA 1
ATOM 1451 C C . ILE A 1 180 ? 13.252 8.302 -7.840 1.00 92.19 180 ILE A C 1
ATOM 1453 O O . ILE A 1 180 ? 12.218 8.605 -7.231 1.00 92.19 180 ILE A O 1
ATOM 1457 N N . ALA A 1 181 ? 14.221 9.174 -8.088 1.00 90.62 181 ALA A N 1
ATOM 1458 C CA . ALA A 1 181 ? 14.101 10.606 -7.882 1.00 90.62 181 ALA A CA 1
ATOM 1459 C C . ALA A 1 181 ? 13.614 11.261 -9.182 1.00 90.62 181 ALA A C 1
ATOM 1461 O O . ALA A 1 181 ? 14.165 11.047 -10.260 1.00 90.62 181 ALA A O 1
ATOM 1462 N N . VAL A 1 182 ? 12.543 12.045 -9.086 1.00 88.75 182 VAL A N 1
ATOM 1463 C CA . VAL A 1 182 ? 11.927 12.734 -10.226 1.00 88.75 182 VAL A CA 1
ATOM 1464 C C . VAL A 1 182 ? 11.740 14.189 -9.834 1.00 88.75 182 VAL A C 1
ATOM 1466 O O . VAL A 1 182 ? 11.179 14.468 -8.77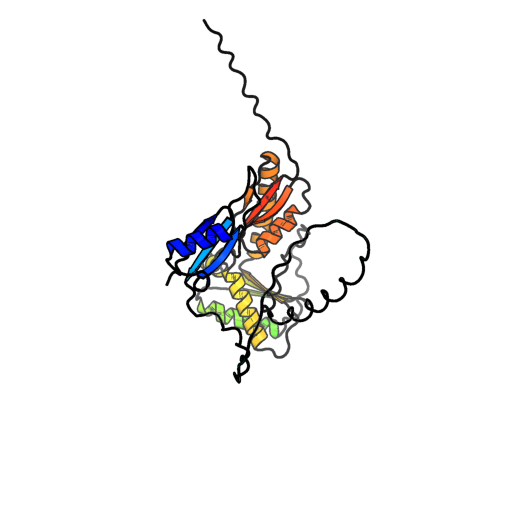5 1.00 88.75 182 VAL A O 1
ATOM 1469 N N . SER A 1 183 ? 12.229 15.112 -10.662 1.00 84.06 183 SER A N 1
ATOM 1470 C CA . SER A 1 183 ? 12.111 16.552 -10.392 1.00 84.06 183 SER A CA 1
ATOM 1471 C C . SER A 1 183 ? 10.703 17.091 -10.657 1.00 84.06 183 SER A C 1
ATOM 1473 O O . SER A 1 183 ? 10.322 18.113 -10.097 1.00 84.06 183 SER A O 1
ATOM 1475 N N . ASP A 1 184 ? 9.944 16.415 -11.519 1.00 86.25 184 ASP A N 1
ATOM 1476 C CA . ASP A 1 184 ? 8.578 16.773 -11.894 1.00 86.25 184 ASP A CA 1
ATOM 1477 C C . ASP A 1 184 ? 7.547 16.084 -10.975 1.00 86.25 184 ASP A C 1
ATOM 1479 O O . ASP A 1 184 ? 7.489 14.851 -10.877 1.00 86.25 184 ASP A O 1
ATOM 1483 N N . GLU A 1 185 ? 6.722 16.887 -10.296 1.00 83.62 185 GLU A N 1
ATOM 1484 C CA . GLU A 1 185 ? 5.672 16.411 -9.388 1.00 83.62 185 GLU A CA 1
ATOM 1485 C C . GLU A 1 185 ? 4.575 15.616 -10.112 1.00 83.62 185 GLU A C 1
ATOM 1487 O O . GLU A 1 185 ? 4.048 14.644 -9.552 1.00 83.62 185 GLU A O 1
ATOM 1492 N N . ASP A 1 186 ? 4.253 15.976 -11.357 1.00 86.31 186 ASP A N 1
ATOM 1493 C CA . ASP A 1 186 ? 3.231 15.283 -12.144 1.00 86.31 186 ASP A CA 1
ATOM 1494 C C . ASP A 1 186 ? 3.721 13.882 -12.523 1.00 86.31 186 ASP A C 1
ATOM 1496 O O . ASP A 1 186 ? 3.010 12.887 -12.347 1.00 86.31 186 ASP A O 1
ATOM 1500 N N . ALA A 1 187 ? 4.980 13.778 -12.954 1.00 85.81 187 ALA A N 1
ATOM 1501 C CA . ALA A 1 187 ? 5.619 12.503 -13.260 1.00 85.81 187 ALA A CA 1
ATOM 1502 C C . ALA A 1 187 ? 5.733 11.602 -12.018 1.00 85.81 187 ALA A C 1
ATOM 1504 O O . ALA A 1 187 ? 5.404 10.413 -12.080 1.00 85.81 187 ALA A O 1
ATOM 1505 N N . SER A 1 188 ? 6.112 12.169 -10.867 1.00 88.31 188 SER A N 1
ATOM 1506 C CA . SER A 1 188 ? 6.118 11.455 -9.583 1.00 88.31 188 SER A CA 1
ATOM 1507 C C . SER A 1 188 ? 4.726 10.913 -9.232 1.00 88.31 188 SER A C 1
ATOM 1509 O O . SER A 1 188 ? 4.569 9.739 -8.888 1.00 88.31 188 SER A O 1
ATOM 1511 N N . SER A 1 189 ? 3.682 11.726 -9.413 1.00 89.25 189 SER A N 1
ATOM 1512 C CA . SER A 1 189 ? 2.292 11.331 -9.156 1.00 89.25 189 SER A CA 1
ATOM 1513 C C . SER A 1 189 ? 1.817 10.197 -10.070 1.00 89.25 189 SER A C 1
ATOM 1515 O O . SER A 1 189 ? 1.111 9.295 -9.613 1.00 89.25 189 SER A O 1
ATOM 1517 N N . ILE A 1 190 ? 2.221 10.203 -11.343 1.00 90.44 190 ILE A N 1
ATOM 1518 C CA . ILE A 1 190 ? 1.901 9.144 -12.312 1.00 90.44 190 ILE A CA 1
ATOM 1519 C C . ILE A 1 190 ? 2.587 7.826 -11.932 1.00 90.44 190 ILE A C 1
ATOM 1521 O O . ILE A 1 190 ? 1.931 6.782 -11.927 1.00 90.44 190 ILE A O 1
ATOM 1525 N N . LEU A 1 191 ? 3.878 7.876 -11.585 1.00 90.12 191 LEU A N 1
ATOM 1526 C CA . LEU A 1 191 ? 4.664 6.704 -11.184 1.00 90.12 191 LEU A CA 1
ATOM 1527 C C . LEU A 1 191 ? 4.166 6.066 -9.890 1.00 90.12 191 LEU A C 1
ATOM 1529 O O . LEU A 1 191 ? 4.169 4.845 -9.764 1.00 90.12 191 LEU A O 1
ATOM 1533 N N . ILE A 1 192 ? 3.723 6.880 -8.933 1.00 91.00 192 ILE A N 1
ATOM 1534 C CA . ILE A 1 192 ? 3.097 6.386 -7.706 1.00 91.00 192 ILE A CA 1
ATOM 1535 C C . ILE A 1 192 ? 1.721 5.798 -8.039 1.00 91.00 192 ILE A C 1
ATOM 1537 O O . ILE A 1 192 ? 1.378 4.694 -7.612 1.00 91.00 192 ILE A O 1
ATOM 1541 N N . GLY A 1 193 ? 0.926 6.521 -8.826 1.00 90.00 193 GLY A N 1
ATOM 1542 C CA . GLY A 1 193 ? -0.446 6.151 -9.137 1.00 90.00 193 GLY A CA 1
ATOM 1543 C C . GLY A 1 193 ? -1.387 6.258 -7.938 1.00 90.00 193 GLY A C 1
ATOM 1544 O O . GLY A 1 193 ? -1.056 6.747 -6.853 1.00 90.00 193 GLY A O 1
ATOM 1545 N N . LYS A 1 194 ? -2.619 5.782 -8.119 1.00 87.44 194 LYS A N 1
ATOM 1546 C CA . LYS A 1 194 ? -3.627 5.816 -7.059 1.00 87.44 194 LYS A CA 1
ATOM 1547 C C . LYS A 1 194 ? -3.208 4.882 -5.922 1.00 87.44 194 LYS A C 1
ATOM 1549 O O . LYS A 1 194 ? -3.060 3.689 -6.128 1.00 87.44 194 LYS A O 1
ATOM 1554 N N . GLN A 1 195 ? -3.021 5.426 -4.718 1.00 83.62 195 GLN A N 1
ATOM 1555 C CA . GLN A 1 195 ? -2.612 4.657 -3.530 1.00 83.62 195 GLN A CA 1
ATOM 1556 C C . GLN A 1 195 ? -1.320 3.819 -3.706 1.00 83.62 195 GLN A C 1
ATOM 1558 O O . GLN A 1 195 ? -1.095 2.911 -2.909 1.00 83.62 195 GLN A O 1
ATOM 1563 N N . GLY A 1 196 ? -0.456 4.117 -4.683 1.00 88.25 196 GLY A N 1
ATOM 1564 C CA . GLY A 1 196 ? 0.758 3.328 -4.941 1.00 88.25 196 GLY A CA 1
ATOM 1565 C C . GLY A 1 196 ? 0.589 2.179 -5.944 1.00 88.25 196 GLY A C 1
ATOM 1566 O O . GLY A 1 196 ? 1.550 1.456 -6.176 1.00 88.25 196 GLY A O 1
ATOM 1567 N N . GLU A 1 197 ? -0.592 2.002 -6.550 1.00 88.62 197 GLU A N 1
ATOM 1568 C CA . GLU A 1 197 ? -0.871 0.882 -7.466 1.00 88.62 197 GLU A CA 1
ATOM 1569 C C . GLU A 1 197 ? 0.092 0.827 -8.665 1.00 88.62 197 GLU A C 1
ATOM 1571 O O . GLU A 1 197 ? 0.514 -0.259 -9.062 1.00 88.62 197 GLU A O 1
ATOM 1576 N N . THR A 1 198 ? 0.474 1.980 -9.229 1.00 92.25 198 THR A N 1
ATOM 1577 C CA . THR A 1 198 ? 1.418 2.021 -10.358 1.00 92.25 198 THR A CA 1
ATOM 1578 C C . THR A 1 198 ? 2.823 1.632 -9.911 1.00 92.25 198 THR A C 1
ATOM 1580 O O . THR A 1 198 ? 3.491 0.873 -10.609 1.00 92.25 198 THR A O 1
ATOM 1583 N N . LEU A 1 199 ? 3.251 2.093 -8.733 1.00 91.81 199 LEU A N 1
ATOM 1584 C CA . LEU A 1 199 ? 4.554 1.749 -8.165 1.00 91.81 199 LEU A CA 1
ATOM 1585 C C . LEU A 1 199 ? 4.656 0.248 -7.869 1.00 91.81 199 LEU A C 1
ATOM 1587 O O . LEU A 1 199 ? 5.666 -0.379 -8.180 1.00 91.81 199 LEU A O 1
ATOM 1591 N N . ASP A 1 200 ? 3.596 -0.341 -7.317 1.00 90.31 200 ASP A N 1
ATOM 1592 C CA . ASP A 1 200 ? 3.543 -1.778 -7.047 1.00 90.31 200 ASP A CA 1
ATOM 1593 C C . ASP A 1 200 ? 3.541 -2.597 -8.347 1.00 90.31 200 ASP A C 1
ATOM 1595 O O . ASP A 1 200 ? 4.245 -3.604 -8.447 1.00 90.31 200 ASP A O 1
ATOM 1599 N N . ALA A 1 201 ? 2.810 -2.147 -9.372 1.00 91.88 201 ALA A N 1
ATOM 1600 C CA . ALA A 1 201 ? 2.831 -2.775 -10.691 1.00 91.88 201 ALA A CA 1
ATOM 1601 C C . ALA A 1 201 ? 4.215 -2.676 -11.354 1.00 91.88 201 ALA A C 1
ATOM 1603 O O . ALA A 1 201 ? 4.695 -3.659 -11.917 1.00 91.88 201 ALA A O 1
ATOM 1604 N N . LEU A 1 202 ? 4.872 -1.517 -11.257 1.00 91.88 202 LEU A N 1
ATOM 1605 C CA . LEU A 1 202 ? 6.223 -1.296 -11.770 1.00 91.88 202 LEU A CA 1
ATOM 1606 C C . LEU A 1 202 ? 7.227 -2.233 -11.098 1.00 91.88 202 LEU A C 1
ATOM 1608 O O . LEU A 1 202 ? 7.980 -2.913 -11.792 1.00 91.88 202 LEU A O 1
ATOM 1612 N N . GLN A 1 203 ? 7.202 -2.310 -9.765 1.00 92.06 203 GLN A N 1
ATOM 1613 C CA . GLN A 1 203 ? 8.050 -3.231 -9.013 1.00 92.06 203 GLN A CA 1
ATOM 1614 C C . GLN A 1 203 ? 7.805 -4.675 -9.454 1.00 92.06 203 GLN A C 1
ATOM 1616 O O . GLN A 1 203 ? 8.754 -5.385 -9.771 1.00 92.06 203 GLN A O 1
ATOM 1621 N N . TYR A 1 204 ? 6.540 -5.099 -9.531 1.00 90.88 204 TYR A N 1
ATOM 1622 C CA . TYR A 1 204 ? 6.189 -6.456 -9.944 1.00 90.88 204 TYR A CA 1
ATOM 1623 C C . TYR A 1 204 ? 6.735 -6.799 -11.334 1.00 90.88 204 TYR A C 1
ATOM 1625 O O . TYR A 1 204 ? 7.330 -7.862 -11.520 1.00 90.88 204 TYR A O 1
ATOM 1633 N N . LEU A 1 205 ? 6.556 -5.901 -12.305 1.00 90.56 205 LEU A N 1
ATOM 1634 C CA . LEU A 1 205 ? 7.063 -6.095 -13.661 1.00 90.56 205 LEU A CA 1
ATOM 1635 C C . LEU A 1 205 ? 8.588 -6.156 -13.682 1.00 90.56 205 LEU A C 1
ATOM 1637 O O . LEU A 1 205 ? 9.136 -7.061 -14.306 1.00 90.56 205 LEU A O 1
ATOM 1641 N N . LEU A 1 206 ? 9.264 -5.250 -12.975 1.00 89.69 206 LEU A N 1
ATOM 1642 C CA . LEU A 1 206 ? 10.721 -5.231 -12.894 1.00 89.69 206 LEU A CA 1
ATOM 1643 C C . LEU A 1 206 ? 11.252 -6.543 -12.308 1.00 89.69 206 LEU A C 1
ATOM 1645 O O . LEU A 1 206 ? 12.063 -7.210 -12.943 1.00 89.69 206 LEU A O 1
ATOM 1649 N N . THR A 1 207 ? 10.732 -6.963 -11.152 1.00 88.31 207 THR A N 1
ATOM 1650 C CA . THR A 1 207 ? 11.095 -8.238 -10.520 1.00 88.31 207 THR A CA 1
ATOM 1651 C C . THR A 1 207 ? 10.842 -9.414 -11.457 1.00 88.31 207 THR A C 1
ATOM 1653 O O . THR A 1 207 ? 11.662 -10.324 -11.552 1.00 88.31 207 THR A O 1
ATOM 1656 N N . ARG A 1 208 ? 9.722 -9.402 -12.190 1.00 87.75 208 ARG A N 1
A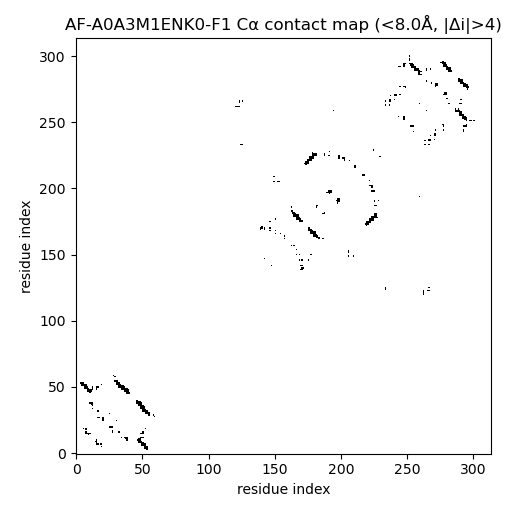TOM 1657 C CA . ARG A 1 208 ? 9.386 -10.486 -13.112 1.00 87.75 208 ARG A CA 1
ATOM 1658 C C . ARG A 1 208 ? 10.313 -10.538 -14.323 1.00 87.75 208 ARG A C 1
ATOM 1660 O O . ARG A 1 208 ? 10.638 -11.640 -14.745 1.00 87.75 208 ARG A O 1
ATOM 1667 N N . ILE A 1 209 ? 10.712 -9.393 -14.875 1.00 86.38 209 ILE A N 1
ATOM 1668 C CA . ILE A 1 209 ? 11.634 -9.306 -16.018 1.00 86.38 209 ILE A CA 1
ATOM 1669 C C . ILE A 1 209 ? 13.031 -9.772 -15.610 1.00 86.38 209 ILE A C 1
ATOM 1671 O O . ILE A 1 209 ? 13.642 -10.557 -16.328 1.00 86.38 209 ILE A O 1
ATOM 1675 N N . VAL A 1 210 ? 13.510 -9.335 -14.445 1.00 83.19 210 VAL A N 1
ATOM 1676 C CA . VAL A 1 210 ? 14.839 -9.697 -13.932 1.00 83.19 210 VAL A CA 1
ATOM 1677 C C . VAL A 1 210 ? 14.915 -11.204 -13.694 1.00 83.19 210 VAL A C 1
ATOM 1679 O O . VAL A 1 210 ? 15.757 -11.876 -14.277 1.00 83.19 210 VAL A O 1
ATOM 1682 N N . HIS A 1 211 ? 13.943 -11.769 -12.971 1.00 80.19 211 HIS A N 1
ATOM 1683 C CA . HIS A 1 211 ? 13.893 -13.213 -12.714 1.00 80.19 211 HIS A CA 1
ATOM 1684 C C . HIS A 1 211 ? 13.514 -14.063 -13.935 1.00 80.19 211 HIS A C 1
ATOM 1686 O O . HIS A 1 211 ? 13.546 -15.288 -13.854 1.00 80.19 211 HIS A O 1
ATOM 1692 N N . HIS A 1 212 ? 13.091 -13.462 -15.050 1.00 74.00 212 HIS A N 1
ATOM 1693 C CA . HIS A 1 212 ? 12.823 -14.220 -16.272 1.00 74.00 212 HIS A CA 1
ATOM 1694 C C . HIS A 1 212 ? 14.113 -14.603 -17.005 1.00 74.00 212 HIS A C 1
ATOM 1696 O O . HIS A 1 212 ? 14.130 -15.627 -17.683 1.00 74.00 212 HIS A O 1
ATOM 1702 N N . ASN A 1 213 ? 15.163 -13.788 -16.863 1.00 61.38 213 ASN A N 1
ATOM 1703 C CA . ASN A 1 213 ? 16.408 -13.908 -17.621 1.00 61.38 213 ASN A CA 1
ATOM 1704 C C . ASN A 1 213 ? 17.545 -14.586 -16.839 1.00 61.38 213 ASN A C 1
ATOM 1706 O O . ASN A 1 213 ? 18.593 -14.850 -17.421 1.00 61.38 213 ASN A O 1
ATOM 1710 N N . GLU A 1 214 ? 17.357 -14.864 -15.548 1.00 61.06 214 GLU A N 1
ATOM 1711 C CA . GLU A 1 214 ? 18.360 -15.518 -14.705 1.00 61.06 214 GLU A CA 1
ATOM 1712 C C . GLU A 1 214 ? 17.995 -16.994 -14.471 1.00 61.06 214 GLU A C 1
ATOM 1714 O O . GLU A 1 214 ? 16.913 -17.310 -13.973 1.00 61.06 214 GLU A O 1
ATOM 1719 N N . GLU A 1 215 ? 18.900 -17.913 -14.832 1.00 53.97 215 GLU A N 1
ATOM 1720 C CA . GLU A 1 215 ? 18.795 -19.334 -14.456 1.00 53.97 215 GLU A CA 1
ATOM 1721 C C . GLU A 1 215 ? 19.046 -19.533 -12.948 1.00 53.97 215 GLU A C 1
ATOM 1723 O O . GLU A 1 215 ? 18.449 -20.414 -12.324 1.00 53.97 215 GLU A O 1
ATOM 1728 N N . GLU A 1 216 ? 19.871 -18.671 -12.345 1.00 54.94 216 GLU A N 1
ATOM 1729 C CA . GLU A 1 216 ? 20.043 -18.552 -10.898 1.00 54.94 216 GLU A CA 1
ATOM 1730 C C . GLU A 1 216 ? 19.067 -17.515 -10.347 1.00 54.94 216 GLU A C 1
ATOM 1732 O O . GLU A 1 216 ? 19.199 -16.321 -10.589 1.00 54.94 216 GLU A O 1
ATOM 1737 N N . LYS A 1 217 ? 18.077 -17.960 -9.568 1.00 58.00 217 LYS A N 1
ATOM 1738 C CA . LYS A 1 217 ? 17.263 -17.031 -8.780 1.00 58.00 217 LYS A CA 1
ATOM 1739 C C . LYS A 1 217 ? 18.184 -16.290 -7.820 1.00 58.00 217 LYS A C 1
ATOM 1741 O O . LYS A 1 217 ? 18.679 -16.902 -6.877 1.00 58.00 217 LYS A O 1
ATOM 1746 N N . SER A 1 218 ? 18.354 -14.988 -8.010 1.00 64.06 218 SER A N 1
ATOM 1747 C CA . SER A 1 218 ? 18.897 -14.168 -6.937 1.00 64.06 218 SER A CA 1
ATOM 1748 C C . SER A 1 218 ? 18.034 -14.298 -5.689 1.00 64.06 218 SER A C 1
ATOM 1750 O O . SER A 1 218 ? 16.803 -14.235 -5.738 1.00 64.06 218 SER A O 1
ATOM 1752 N N . GLU A 1 219 ? 18.701 -14.516 -4.560 1.00 67.94 219 GLU A N 1
ATOM 1753 C CA . GLU A 1 219 ? 18.063 -14.566 -3.248 1.00 67.94 219 GLU A CA 1
ATOM 1754 C C . GLU A 1 219 ? 17.623 -13.167 -2.786 1.00 67.94 219 GLU A C 1
ATOM 1756 O O . GLU A 1 219 ? 16.797 -13.046 -1.878 1.00 67.94 219 GLU A O 1
ATOM 1761 N N . LYS A 1 220 ? 18.138 -12.102 -3.421 1.00 81.56 220 LYS A N 1
ATOM 1762 C CA . LYS A 1 220 ? 17.902 -10.727 -2.988 1.00 81.56 220 LYS A CA 1
ATOM 1763 C C . LYS A 1 220 ? 16.542 -10.215 -3.446 1.00 81.56 220 LYS A C 1
ATOM 1765 O O . LYS A 1 220 ? 16.150 -10.309 -4.609 1.00 81.56 220 LYS A O 1
ATOM 1770 N N . ARG A 1 221 ? 15.816 -9.593 -2.520 1.00 85.69 221 ARG A N 1
ATOM 1771 C CA . ARG A 1 221 ? 14.510 -8.978 -2.789 1.00 85.69 221 ARG A CA 1
ATOM 1772 C C . ARG A 1 221 ? 14.687 -7.638 -3.499 1.00 85.69 221 ARG A C 1
ATOM 1774 O O . ARG A 1 221 ? 15.424 -6.781 -3.034 1.00 85.69 221 ARG A O 1
ATOM 1781 N N . ILE A 1 222 ? 13.967 -7.420 -4.595 1.00 89.50 222 ILE A N 1
ATOM 1782 C CA . ILE A 1 222 ? 13.997 -6.141 -5.320 1.00 89.50 222 ILE A CA 1
ATOM 1783 C C . ILE A 1 222 ? 12.887 -5.235 -4.785 1.00 89.50 222 ILE A C 1
ATOM 1785 O O . ILE A 1 222 ? 11.707 -5.595 -4.831 1.00 89.50 222 ILE A O 1
ATOM 1789 N N . VAL A 1 223 ? 13.255 -4.046 -4.311 1.00 90.12 223 VAL A N 1
ATOM 1790 C CA . VAL A 1 223 ? 12.319 -3.039 -3.796 1.00 90.12 223 VAL A CA 1
ATOM 1791 C C . VAL A 1 223 ? 12.459 -1.758 -4.604 1.00 90.12 223 VAL A C 1
ATOM 1793 O O . VAL A 1 223 ? 13.557 -1.230 -4.755 1.00 90.12 223 VAL A O 1
ATOM 1796 N N . VAL A 1 224 ? 11.334 -1.242 -5.102 1.00 91.81 224 VAL A N 1
ATOM 1797 C CA . VAL A 1 224 ? 11.284 0.020 -5.848 1.00 91.81 224 VAL A CA 1
ATOM 1798 C C . VAL A 1 224 ? 10.463 1.037 -5.059 1.00 91.81 224 VAL A C 1
ATOM 1800 O O . VAL A 1 224 ? 9.341 0.752 -4.619 1.00 91.81 224 VAL A O 1
ATOM 1803 N N . ASP A 1 225 ? 11.016 2.234 -4.886 1.00 92.69 225 ASP A N 1
ATOM 1804 C CA . ASP A 1 225 ? 10.325 3.380 -4.298 1.00 92.69 225 ASP A CA 1
ATOM 1805 C C . ASP A 1 225 ? 10.483 4.624 -5.180 1.00 92.69 225 ASP A C 1
ATOM 1807 O O . ASP A 1 225 ? 11.417 4.747 -5.972 1.00 92.69 225 ASP A O 1
ATOM 1811 N N . VAL A 1 226 ? 9.540 5.553 -5.046 1.00 91.44 226 VAL A N 1
ATOM 1812 C CA . VAL A 1 226 ? 9.541 6.832 -5.765 1.00 91.44 226 VAL A CA 1
ATOM 1813 C C . VAL A 1 226 ? 9.555 7.940 -4.736 1.00 91.44 226 VAL A C 1
ATOM 1815 O O . VAL A 1 226 ? 8.615 8.078 -3.949 1.00 91.44 226 VAL A O 1
ATOM 1818 N N . ALA A 1 227 ? 10.627 8.729 -4.734 1.00 85.31 227 ALA A N 1
ATOM 1819 C CA . ALA A 1 227 ? 10.810 9.851 -3.826 1.00 85.31 227 ALA A CA 1
ATOM 1820 C C . ALA A 1 227 ? 10.466 9.502 -2.361 1.00 85.31 227 ALA A C 1
ATOM 1822 O O . ALA A 1 227 ? 9.815 10.302 -1.695 1.00 85.31 227 ALA A O 1
ATOM 1823 N N . SER A 1 228 ? 10.821 8.315 -1.847 1.00 83.31 228 SER A N 1
ATOM 1824 C CA . SER A 1 228 ? 10.449 7.844 -0.490 1.00 83.31 228 SER A CA 1
ATOM 1825 C C . SER A 1 228 ? 8.933 7.796 -0.186 1.00 83.31 228 SER A C 1
ATOM 1827 O O . SER A 1 228 ? 8.492 8.066 0.944 1.00 83.31 228 SER A O 1
ATOM 1829 N N . TYR A 1 229 ? 8.096 7.501 -1.184 1.00 88.75 229 TYR A N 1
ATOM 1830 C CA . TYR A 1 229 ? 6.641 7.430 -1.042 1.00 88.75 229 TYR A CA 1
ATOM 1831 C C . TYR A 1 229 ? 6.208 6.379 -0.017 1.00 88.75 229 TYR A C 1
ATOM 1833 O O . TYR A 1 229 ? 5.364 6.688 0.835 1.00 88.75 229 TYR A O 1
ATOM 1841 N N . ARG A 1 230 ? 6.803 5.175 -0.039 1.00 87.00 230 ARG A N 1
ATOM 1842 C CA . ARG A 1 230 ? 6.430 4.078 0.877 1.00 87.00 230 ARG A CA 1
ATOM 1843 C C . ARG A 1 230 ? 6.550 4.516 2.342 1.00 87.00 230 ARG A C 1
ATOM 1845 O O . ARG A 1 230 ? 5.594 4.374 3.108 1.00 87.00 230 ARG A O 1
ATOM 1852 N N . LYS A 1 231 ? 7.665 5.162 2.713 1.00 87.50 231 LYS A N 1
ATOM 1853 C CA . LYS A 1 231 ? 7.894 5.693 4.074 1.00 87.50 231 LYS A CA 1
ATOM 1854 C C . LYS A 1 231 ? 6.836 6.727 4.478 1.00 87.50 231 LYS A C 1
ATOM 1856 O O . LYS A 1 231 ? 6.273 6.650 5.573 1.00 87.50 231 LYS A O 1
ATOM 1861 N N . ARG A 1 232 ? 6.518 7.688 3.599 1.00 89.62 232 ARG A N 1
ATOM 1862 C CA . ARG A 1 232 ? 5.472 8.699 3.864 1.00 89.62 232 ARG A CA 1
ATOM 1863 C C . ARG A 1 232 ? 4.084 8.072 4.000 1.00 89.62 232 ARG A C 1
ATOM 1865 O O . ARG A 1 232 ? 3.320 8.473 4.881 1.00 89.62 232 ARG A O 1
ATOM 1872 N N . LYS A 1 233 ? 3.762 7.086 3.159 1.00 91.88 233 LYS A N 1
ATOM 1873 C CA . LYS A 1 233 ? 2.480 6.373 3.182 1.00 91.88 233 LYS A CA 1
ATOM 1874 C C . LYS A 1 233 ? 2.285 5.637 4.507 1.00 91.88 233 LYS A C 1
ATOM 1876 O O . LYS A 1 233 ? 1.246 5.815 5.141 1.00 91.88 233 LYS A O 1
ATOM 1881 N N . ILE A 1 234 ? 3.301 4.905 4.969 1.00 92.31 234 ILE A N 1
ATOM 1882 C CA . ILE A 1 234 ? 3.277 4.203 6.262 1.00 92.31 234 ILE A CA 1
ATOM 1883 C C . ILE A 1 234 ? 3.041 5.194 7.409 1.00 92.31 234 ILE A C 1
ATOM 1885 O O . ILE A 1 234 ? 2.106 5.012 8.190 1.00 92.31 234 ILE A O 1
ATOM 1889 N N . LYS A 1 235 ? 3.804 6.298 7.469 1.00 94.94 235 LYS A N 1
ATOM 1890 C CA . LYS A 1 235 ? 3.611 7.350 8.489 1.00 94.94 235 LYS A CA 1
ATOM 1891 C C . LYS A 1 235 ? 2.183 7.911 8.479 1.00 94.94 235 LYS A C 1
ATOM 1893 O O . LYS A 1 235 ? 1.578 8.091 9.537 1.00 94.94 235 LYS A O 1
ATOM 1898 N N . SER A 1 236 ? 1.619 8.146 7.293 1.00 95.12 236 SER A N 1
ATOM 1899 C CA . SER A 1 236 ? 0.241 8.630 7.138 1.00 95.12 236 SER A CA 1
ATOM 1900 C C . SER A 1 236 ? -0.798 7.620 7.640 1.00 95.12 236 SER A C 1
ATOM 1902 O O . SER A 1 236 ? -1.721 7.993 8.367 1.00 95.12 236 SER A O 1
ATOM 1904 N N . LEU A 1 237 ? -0.626 6.331 7.327 1.00 96.25 237 LEU A N 1
ATOM 1905 C CA . LEU A 1 237 ? -1.511 5.256 7.790 1.00 96.25 237 LEU A CA 1
ATOM 1906 C C . LEU A 1 237 ? -1.464 5.082 9.312 1.00 96.25 237 LEU A C 1
ATOM 1908 O O . LEU A 1 237 ? -2.515 4.940 9.938 1.00 96.25 237 LEU A O 1
ATOM 1912 N N . ILE A 1 238 ? -0.278 5.169 9.921 1.00 96.88 238 ILE A N 1
ATOM 1913 C CA . ILE A 1 238 ? -0.115 5.135 11.382 1.00 96.88 238 ILE A CA 1
ATOM 1914 C C . ILE A 1 238 ? -0.848 6.318 12.028 1.00 96.88 238 ILE A C 1
ATOM 1916 O O . ILE A 1 238 ? -1.614 6.146 12.982 1.00 96.88 238 ILE A O 1
ATOM 1920 N N . ALA A 1 239 ? -0.658 7.528 11.493 1.00 96.88 239 ALA A N 1
ATOM 1921 C CA . ALA A 1 239 ? -1.332 8.725 11.989 1.00 96.88 239 ALA A CA 1
ATOM 1922 C C . ALA A 1 239 ? -2.861 8.616 11.853 1.00 96.88 239 ALA A C 1
ATOM 1924 O O . ALA A 1 239 ? -3.596 8.961 12.784 1.00 96.88 239 ALA A O 1
ATOM 1925 N N . LEU A 1 240 ? -3.344 8.091 10.722 1.00 97.25 240 LEU A N 1
ATOM 1926 C CA . LEU A 1 240 ? -4.758 7.818 10.483 1.00 97.25 240 LEU A CA 1
ATOM 1927 C C . LEU A 1 240 ? -5.308 6.819 11.506 1.00 97.25 240 LEU A C 1
ATOM 1929 O O . LEU A 1 240 ? -6.318 7.107 12.144 1.00 97.25 240 LEU A O 1
ATOM 1933 N N . ALA A 1 241 ? -4.620 5.697 11.719 1.00 97.00 241 ALA A N 1
ATOM 1934 C CA . ALA A 1 241 ? -5.019 4.669 12.673 1.00 97.00 241 ALA A CA 1
ATOM 1935 C C . ALA A 1 241 ? -5.128 5.228 14.101 1.00 97.00 241 ALA A C 1
ATOM 1937 O O . ALA A 1 241 ? -6.174 5.092 14.743 1.00 97.00 241 ALA A O 1
ATOM 1938 N N . ARG A 1 242 ? -4.096 5.942 14.575 1.00 96.88 242 ARG A N 1
ATOM 1939 C CA . ARG A 1 242 ? -4.081 6.586 15.903 1.00 96.88 242 ARG A CA 1
ATOM 1940 C C . ARG A 1 242 ? -5.214 7.609 16.049 1.00 96.88 242 ARG A C 1
ATOM 1942 O O . ARG A 1 242 ? -5.922 7.620 17.059 1.00 96.88 242 ARG A O 1
ATOM 1949 N N . LYS A 1 243 ? -5.439 8.439 15.024 1.00 97.81 243 LYS A N 1
ATOM 1950 C CA . LYS A 1 243 ? -6.529 9.427 15.002 1.00 97.81 243 LYS A CA 1
ATOM 1951 C C . LYS A 1 243 ? -7.901 8.756 15.070 1.00 97.81 243 LYS A C 1
ATOM 1953 O O . LYS A 1 243 ? -8.742 9.181 15.863 1.00 97.81 243 LYS A O 1
ATOM 1958 N N . THR A 1 244 ? -8.126 7.717 14.269 1.00 97.44 244 THR A N 1
ATOM 1959 C CA . THR A 1 244 ? -9.388 6.971 14.250 1.00 97.44 244 THR A CA 1
ATOM 1960 C C . THR A 1 244 ? -9.624 6.254 15.576 1.00 97.44 244 THR A C 1
ATOM 1962 O O . THR A 1 244 ? -10.724 6.367 16.115 1.00 97.44 244 THR A O 1
ATOM 1965 N N . SER A 1 245 ? -8.605 5.612 16.160 1.00 96.88 245 SER A N 1
ATOM 1966 C CA . SER A 1 245 ? -8.701 5.009 17.499 1.00 96.88 245 SER A CA 1
ATOM 1967 C C . SER A 1 245 ? -9.156 6.042 18.532 1.00 96.88 245 SER A C 1
ATOM 1969 O O . SER A 1 245 ? -10.159 5.848 19.221 1.00 96.88 245 SER A O 1
ATOM 1971 N N . GLN A 1 246 ? -8.521 7.217 18.563 1.00 96.75 246 GLN A N 1
ATOM 1972 C CA . GLN A 1 246 ? -8.891 8.264 19.513 1.00 96.75 246 GLN A CA 1
ATOM 1973 C C . GLN A 1 246 ? -10.319 8.790 19.306 1.00 96.75 246 GLN A C 1
ATOM 1975 O O . GLN A 1 246 ? -11.015 9.111 20.273 1.00 96.75 246 GLN A O 1
ATOM 1980 N N . GLN A 1 247 ? -10.785 8.878 18.059 1.00 95.38 247 GLN A N 1
ATOM 1981 C CA . GLN A 1 247 ? -12.175 9.230 17.768 1.00 95.38 247 GLN A CA 1
ATOM 1982 C C . GLN A 1 247 ? -13.143 8.161 18.285 1.00 95.38 247 GLN A C 1
ATOM 1984 O O . GLN A 1 247 ? -14.106 8.518 18.963 1.00 95.38 247 GLN A O 1
ATOM 1989 N N . VAL A 1 248 ? -12.856 6.880 18.037 1.00 96.06 248 VAL A N 1
ATOM 1990 C CA . VAL A 1 248 ? -13.652 5.740 18.516 1.00 96.06 248 VAL A CA 1
ATOM 1991 C C . VAL A 1 248 ? -13.729 5.721 20.043 1.00 96.06 248 VAL A C 1
ATOM 1993 O O . VAL A 1 248 ? -14.823 5.614 20.596 1.00 96.06 248 VAL A O 1
ATOM 1996 N N . LYS A 1 249 ? -12.606 5.924 20.742 1.00 94.06 249 LYS A N 1
ATOM 1997 C CA . LYS A 1 249 ? -12.560 6.005 22.214 1.00 94.06 249 LYS A CA 1
ATOM 1998 C C . LYS A 1 249 ? -13.416 7.142 22.771 1.00 94.06 249 LYS A C 1
ATOM 2000 O O . LYS A 1 249 ? -14.056 6.996 23.812 1.00 94.06 249 LYS A O 1
ATOM 2005 N N . ARG A 1 250 ? -13.439 8.288 22.081 1.00 93.25 250 ARG A N 1
ATOM 2006 C CA . ARG A 1 250 ? -14.225 9.466 22.484 1.00 93.25 250 ARG A CA 1
ATOM 2007 C C . ARG A 1 250 ? -15.718 9.291 22.225 1.00 93.25 250 ARG A C 1
ATOM 2009 O O . ARG A 1 250 ? -16.521 9.675 23.072 1.00 93.25 250 ARG A O 1
ATOM 2016 N N . CYS A 1 251 ? -16.096 8.768 21.060 1.00 91.12 251 CYS A N 1
ATOM 2017 C CA . CYS A 1 251 ? -17.499 8.663 20.661 1.00 91.12 251 CYS A CA 1
ATOM 2018 C C . CYS A 1 251 ? -18.174 7.372 21.146 1.00 91.12 251 CYS A C 1
ATOM 2020 O O . CYS A 1 251 ? -19.401 7.341 21.248 1.00 91.12 251 CYS A O 1
ATOM 2022 N N . GLY A 1 252 ? -17.396 6.326 21.440 1.00 91.19 252 GLY A N 1
ATOM 2023 C CA . GLY A 1 252 ? -17.896 4.997 21.792 1.00 91.19 252 GLY A CA 1
ATOM 2024 C C . GLY A 1 252 ? -18.635 4.306 20.644 1.00 91.19 252 GLY A C 1
ATOM 2025 O O . GLY A 1 252 ? -19.485 3.457 20.893 1.00 91.19 252 GLY A O 1
ATOM 2026 N N . ARG A 1 253 ? -18.376 4.694 19.388 1.00 91.06 253 ARG A N 1
ATOM 2027 C CA . ARG A 1 253 ? -19.028 4.137 18.194 1.00 91.06 253 ARG A CA 1
ATOM 2028 C C . ARG A 1 253 ? -17.987 3.618 17.202 1.00 91.06 253 ARG A C 1
ATOM 2030 O O . ARG A 1 253 ? -16.921 4.224 17.103 1.00 91.06 253 ARG A O 1
ATOM 2037 N N . PRO A 1 254 ? -18.293 2.553 16.441 1.00 94.81 254 PRO A N 1
ATOM 2038 C CA . PRO A 1 254 ? -17.400 2.072 15.397 1.00 94.81 254 PRO A CA 1
ATOM 2039 C C . PRO A 1 254 ? -17.205 3.113 14.291 1.00 94.81 254 PRO A C 1
ATOM 2041 O O . PRO A 1 254 ? -18.160 3.790 13.901 1.00 94.81 254 PRO A O 1
ATOM 2044 N N . ILE A 1 255 ? -15.984 3.218 13.767 1.00 96.81 255 ILE A N 1
ATOM 2045 C CA . ILE A 1 255 ? -15.645 4.103 12.646 1.00 96.81 255 ILE A CA 1
ATOM 2046 C C . ILE A 1 255 ? -15.004 3.271 11.536 1.00 96.81 255 ILE A C 1
ATOM 2048 O O . ILE A 1 255 ? -14.056 2.524 11.772 1.00 96.81 255 ILE A O 1
ATOM 2052 N N . SER A 1 256 ? -15.525 3.408 10.317 1.00 95.88 256 SER A N 1
ATOM 2053 C CA . SER A 1 256 ? -14.951 2.788 9.124 1.00 95.88 256 SER A CA 1
ATOM 2054 C C . SER A 1 256 ? -13.930 3.703 8.464 1.00 95.88 256 SER A C 1
ATOM 2056 O O . SER A 1 256 ? -14.226 4.870 8.203 1.00 95.88 256 SER A O 1
ATOM 2058 N N . ILE A 1 257 ? -12.775 3.146 8.130 1.00 95.50 257 ILE A N 1
ATOM 2059 C CA . ILE A 1 257 ? -11.751 3.775 7.299 1.00 95.50 257 ILE A CA 1
ATOM 2060 C C . ILE A 1 257 ? -12.048 3.432 5.829 1.00 95.50 257 ILE A C 1
ATOM 2062 O O . ILE A 1 257 ? -12.725 2.442 5.549 1.00 95.50 257 ILE A O 1
ATOM 2066 N N . SER A 1 258 ? -11.608 4.268 4.886 1.00 93.19 258 SER A N 1
ATOM 2067 C CA . SER A 1 258 ? -11.776 4.025 3.446 1.00 93.19 258 SER A CA 1
ATOM 2068 C C . SER A 1 258 ? -11.171 2.677 3.004 1.00 93.19 258 SER A C 1
ATOM 2070 O O . SER A 1 258 ? -10.219 2.213 3.635 1.00 93.19 258 SER A O 1
ATOM 2072 N N . PRO A 1 259 ? -11.690 2.045 1.930 1.00 93.56 259 PRO A N 1
ATOM 2073 C CA . PRO A 1 259 ? -11.075 0.854 1.341 1.00 93.56 259 PRO A CA 1
ATOM 2074 C C . PRO A 1 259 ? -9.611 1.081 0.940 1.00 93.56 259 PRO A C 1
ATOM 2076 O O . PRO A 1 259 ? -9.252 2.179 0.501 1.00 93.56 259 PRO A O 1
ATOM 2079 N N . MET A 1 260 ? -8.782 0.050 1.115 1.00 91.62 260 MET A N 1
ATOM 2080 C CA . MET A 1 260 ? -7.339 0.083 0.835 1.00 91.62 260 MET A CA 1
ATOM 2081 C C . MET A 1 260 ? -6.763 -1.332 0.648 1.00 91.62 260 MET A C 1
ATOM 2083 O O . MET A 1 260 ? -7.434 -2.331 0.945 1.00 91.62 260 MET A O 1
ATOM 2087 N N . SER A 1 261 ? -5.509 -1.415 0.190 1.00 90.38 261 SER A N 1
ATOM 2088 C CA . SER A 1 261 ? -4.805 -2.679 -0.073 1.00 90.38 261 SER A CA 1
ATOM 2089 C C . SER A 1 261 ? -4.670 -3.552 1.184 1.00 90.38 261 SER A C 1
ATOM 2091 O O . SER A 1 261 ? -4.770 -3.076 2.315 1.00 90.38 261 SER A O 1
ATOM 2093 N N . ALA A 1 262 ? -4.441 -4.859 1.012 1.00 90.81 262 ALA A N 1
ATOM 2094 C CA . ALA A 1 262 ? -4.244 -5.772 2.144 1.00 90.81 262 ALA A CA 1
ATOM 2095 C C . ALA A 1 262 ? -3.086 -5.341 3.061 1.00 90.81 262 ALA A C 1
ATOM 2097 O O . ALA A 1 262 ? -3.244 -5.361 4.283 1.00 90.81 262 ALA A O 1
ATOM 2098 N N . GLN A 1 263 ? -1.991 -4.861 2.471 1.00 89.56 263 GLN A N 1
ATOM 2099 C CA . GLN A 1 263 ? -0.827 -4.332 3.182 1.00 89.56 263 GLN A CA 1
ATOM 2100 C C . GLN A 1 263 ? -1.179 -3.091 4.008 1.00 89.56 263 GLN A C 1
ATOM 2102 O O . GLN A 1 263 ? -0.880 -3.038 5.200 1.00 89.56 263 GLN A O 1
ATOM 2107 N N . ASP A 1 264 ? -1.895 -2.130 3.417 1.00 92.88 264 ASP A N 1
ATOM 2108 C CA . ASP A 1 264 ? -2.305 -0.912 4.121 1.00 92.88 264 ASP A CA 1
ATOM 2109 C C . ASP A 1 264 ? -3.236 -1.243 5.302 1.00 92.88 264 ASP A C 1
ATOM 2111 O O . ASP A 1 264 ? -3.088 -0.704 6.403 1.00 92.88 264 ASP A O 1
ATOM 2115 N N . ARG A 1 265 ? -4.163 -2.197 5.111 1.00 95.62 265 ARG A N 1
ATOM 2116 C CA . ARG A 1 265 ? -5.029 -2.690 6.195 1.00 95.62 265 ARG A CA 1
ATOM 2117 C C . ARG A 1 265 ? -4.212 -3.350 7.302 1.00 95.62 265 ARG A C 1
ATOM 2119 O O . ARG A 1 265 ? -4.486 -3.101 8.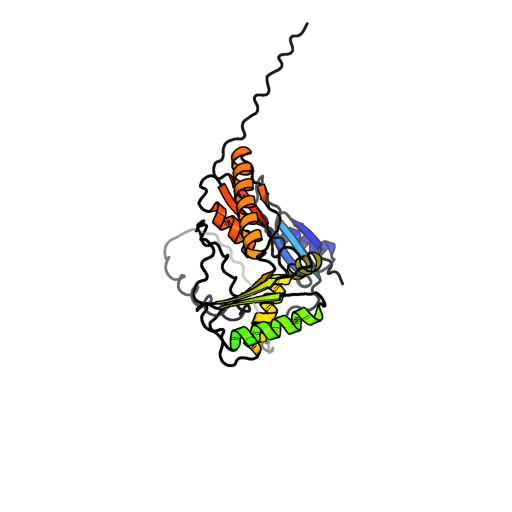475 1.00 95.62 265 ARG A O 1
ATOM 2126 N N . ARG A 1 266 ? -3.212 -4.165 6.949 1.00 95.25 266 ARG A N 1
ATOM 2127 C CA . ARG A 1 266 ? -2.300 -4.811 7.904 1.00 95.25 266 ARG A CA 1
ATOM 2128 C C . ARG A 1 266 ? -1.547 -3.777 8.740 1.00 95.25 266 ARG A C 1
ATOM 2130 O O . ARG A 1 266 ? -1.484 -3.947 9.952 1.00 95.25 266 ARG A O 1
ATOM 2137 N N . ILE A 1 267 ? -1.084 -2.677 8.138 1.00 95.56 267 ILE A N 1
ATOM 2138 C CA . ILE A 1 267 ? -0.438 -1.577 8.874 1.00 95.56 267 ILE A CA 1
ATOM 2139 C C . ILE A 1 267 ? -1.372 -1.015 9.949 1.00 95.56 267 ILE A C 1
ATOM 2141 O O . ILE A 1 267 ? -0.961 -0.854 11.097 1.00 95.56 267 ILE A O 1
ATOM 2145 N N . ILE A 1 268 ? -2.641 -0.768 9.617 1.00 96.75 268 ILE A N 1
ATOM 2146 C CA . ILE A 1 268 ? -3.632 -0.274 10.587 1.00 96.75 268 ILE A CA 1
ATOM 2147 C C . ILE A 1 268 ? -3.887 -1.300 11.696 1.00 96.75 268 ILE A C 1
ATOM 2149 O O . ILE A 1 268 ? -3.945 -0.922 12.867 1.00 96.75 268 ILE A O 1
ATOM 2153 N N . HIS A 1 269 ? -4.044 -2.578 11.337 1.00 96.81 269 HIS A N 1
ATOM 2154 C CA . HIS A 1 269 ? -4.258 -3.659 12.299 1.00 96.81 269 HIS A CA 1
ATOM 2155 C C . HIS A 1 269 ? -3.102 -3.748 13.302 1.00 96.81 269 HIS A C 1
ATOM 2157 O O . HIS A 1 269 ? -3.361 -3.676 14.499 1.00 96.81 269 HIS A O 1
ATOM 2163 N N . ILE A 1 270 ? -1.855 -3.803 12.821 1.00 96.81 270 ILE A N 1
ATOM 2164 C CA . ILE A 1 270 ? -0.646 -3.864 13.658 1.00 96.81 270 ILE A CA 1
ATOM 2165 C C . ILE A 1 270 ? -0.514 -2.600 14.518 1.00 96.81 270 ILE A C 1
ATOM 2167 O O . ILE A 1 270 ? -0.324 -2.686 15.728 1.00 96.81 270 ILE A O 1
ATOM 2171 N N . THR A 1 271 ? -0.709 -1.414 13.927 1.00 96.44 271 THR A N 1
ATOM 2172 C CA . THR A 1 271 ? -0.615 -0.132 14.656 1.00 96.44 271 THR A CA 1
ATOM 2173 C C . THR A 1 271 ? -1.563 -0.078 15.858 1.00 96.44 271 THR A C 1
ATOM 2175 O O . THR A 1 271 ? -1.247 0.542 16.874 1.00 96.44 271 THR A O 1
ATOM 2178 N N . LEU A 1 272 ? -2.743 -0.695 15.745 1.00 95.94 272 LEU A N 1
ATOM 2179 C CA . LEU A 1 272 ? -3.769 -0.699 16.790 1.00 95.94 272 LEU A CA 1
ATOM 2180 C C . LEU A 1 272 ? -3.804 -1.990 17.616 1.00 95.94 272 LEU A C 1
ATOM 2182 O O . LEU A 1 272 ? -4.610 -2.082 18.536 1.00 95.94 272 LEU A O 1
ATOM 2186 N N . GLU A 1 273 ? -2.939 -2.965 17.339 1.00 94.12 273 GLU A N 1
ATOM 2187 C CA . GLU A 1 273 ? -2.953 -4.280 17.989 1.00 94.12 273 GLU A CA 1
ATOM 2188 C C . GLU A 1 273 ? -2.695 -4.188 19.498 1.00 94.12 273 GLU A C 1
ATOM 2190 O O . GLU A 1 273 ? -3.348 -4.856 20.299 1.00 94.12 273 GLU A O 1
ATOM 2195 N N . ARG A 1 274 ? -1.775 -3.305 19.907 1.00 91.19 274 ARG A N 1
ATOM 2196 C CA . ARG A 1 274 ? -1.426 -3.095 21.323 1.00 91.19 274 ARG A CA 1
ATOM 2197 C C . ARG A 1 274 ? -2.437 -2.215 22.077 1.00 91.19 274 ARG A C 1
ATOM 2199 O O . ARG A 1 274 ? -2.344 -2.088 23.301 1.00 91.19 274 ARG A O 1
ATOM 2206 N N . ASP A 1 275 ? -3.402 -1.601 21.389 1.00 93.75 275 ASP A N 1
ATOM 2207 C CA . ASP A 1 275 ? -4.379 -0.694 21.997 1.00 93.75 275 ASP A CA 1
ATOM 2208 C C . ASP A 1 275 ? -5.580 -1.458 22.578 1.00 93.75 275 ASP A C 1
ATOM 2210 O O . ASP A 1 275 ? -6.534 -1.795 21.886 1.00 93.75 275 ASP A O 1
ATOM 2214 N N . ARG A 1 276 ? -5.567 -1.681 23.897 1.00 92.69 276 ARG A N 1
ATOM 2215 C CA . ARG A 1 276 ? -6.591 -2.470 24.611 1.00 92.69 276 ARG A CA 1
ATOM 2216 C C . ARG A 1 276 ? -8.007 -1.883 24.563 1.00 92.69 276 ARG A C 1
ATOM 2218 O O . ARG A 1 276 ? -8.966 -2.580 24.890 1.00 92.69 276 ARG A O 1
ATOM 2225 N N . GLU A 1 277 ? -8.165 -0.606 24.220 1.00 94.06 277 GLU A N 1
ATOM 2226 C CA . GLU A 1 277 ? -9.474 0.060 24.216 1.00 94.06 277 GLU A CA 1
ATOM 2227 C C . GLU A 1 277 ? -10.204 -0.030 22.872 1.00 94.06 277 GLU A C 1
ATOM 2229 O O . GLU A 1 277 ? -11.388 0.321 22.804 1.00 94.06 277 GLU A O 1
ATOM 2234 N N . VAL A 1 278 ? -9.533 -0.494 21.816 1.00 96.19 278 VAL A N 1
ATOM 2235 C CA . VAL A 1 278 ? -10.121 -0.661 20.485 1.00 96.19 278 VAL A CA 1
ATOM 2236 C C . VAL A 1 278 ? -9.818 -2.043 19.915 1.00 96.19 278 VAL A C 1
ATOM 2238 O O . VAL A 1 278 ? -8.883 -2.719 20.323 1.00 96.19 278 VAL A O 1
ATOM 2241 N N . ARG A 1 279 ? -10.624 -2.470 18.947 1.00 95.31 279 ARG A N 1
ATOM 2242 C CA . ARG A 1 279 ? -10.373 -3.652 18.119 1.00 95.31 279 ARG A CA 1
ATOM 2243 C C . ARG A 1 279 ? -10.596 -3.300 16.657 1.00 95.31 279 ARG A C 1
ATOM 2245 O O . ARG A 1 279 ? -11.344 -2.373 16.344 1.00 95.31 279 ARG A O 1
ATOM 2252 N N . THR A 1 280 ? -9.967 -4.037 15.755 1.00 96.44 280 THR A N 1
ATOM 2253 C CA . THR A 1 280 ? -10.008 -3.757 14.319 1.00 96.44 280 THR A CA 1
ATOM 2254 C C . THR A 1 280 ? -10.474 -4.984 13.550 1.00 96.44 280 THR A C 1
ATOM 2256 O O . THR A 1 280 ? -10.018 -6.093 13.798 1.00 96.44 280 THR A O 1
ATOM 2259 N N . GLU A 1 281 ? -11.376 -4.796 12.589 1.00 94.38 281 GLU A N 1
ATOM 2260 C CA . GLU A 1 281 ? -11.840 -5.865 11.696 1.00 94.38 281 GLU A CA 1
ATOM 2261 C C . GLU A 1 281 ? -11.935 -5.343 10.263 1.00 94.38 281 GLU A C 1
ATOM 2263 O O . GLU A 1 281 ? -12.339 -4.204 10.024 1.00 94.38 281 GLU A O 1
ATOM 2268 N N . SER A 1 282 ? -11.560 -6.179 9.295 1.00 94.94 282 SER A N 1
ATOM 2269 C CA . SER A 1 282 ? -11.674 -5.852 7.874 1.00 94.94 282 SER A CA 1
ATOM 2270 C C . SER A 1 282 ? -12.983 -6.400 7.288 1.00 94.94 282 SER A C 1
ATOM 2272 O O . SER A 1 282 ? -13.209 -7.606 7.330 1.00 94.94 282 SER A O 1
ATOM 2274 N N . PHE A 1 283 ? -13.797 -5.549 6.661 1.00 92.06 283 PHE A N 1
ATOM 2275 C CA . PHE A 1 283 ? -15.084 -5.900 6.040 1.00 92.06 283 PHE A CA 1
ATOM 2276 C C . PHE A 1 283 ? -15.094 -5.636 4.536 1.00 92.06 283 PHE A C 1
ATOM 2278 O O . PHE A 1 283 ? -14.523 -4.646 4.082 1.00 92.06 283 PHE A O 1
ATOM 2285 N N . GLY A 1 284 ? -15.819 -6.464 3.784 1.00 92.88 284 GLY A N 1
ATOM 2286 C CA . GLY A 1 284 ? -15.938 -6.374 2.326 1.00 92.88 284 GLY A CA 1
ATOM 2287 C C . GLY A 1 284 ? -15.010 -7.340 1.589 1.00 92.88 284 GLY A C 1
ATOM 2288 O O . GLY A 1 284 ? -14.310 -8.144 2.210 1.00 92.88 284 GLY A O 1
ATOM 2289 N N . GLU A 1 285 ? -15.007 -7.241 0.261 1.00 86.44 285 GLU A N 1
ATOM 2290 C CA . GLU A 1 285 ? -14.336 -8.178 -0.644 1.00 86.44 285 GLU A CA 1
ATOM 2291 C C . GLU A 1 285 ? -13.337 -7.468 -1.560 1.00 86.44 285 GLU A C 1
ATOM 2293 O O . GLU A 1 285 ? -13.562 -6.336 -2.000 1.00 86.44 285 GLU A O 1
ATOM 2298 N N . GLY A 1 286 ? -12.217 -8.149 -1.820 1.00 87.00 286 GLY A N 1
ATOM 2299 C CA . GLY A 1 286 ? -11.152 -7.688 -2.708 1.00 87.00 286 GLY A CA 1
ATOM 2300 C C . GLY A 1 286 ? -10.744 -6.221 -2.470 1.00 87.00 286 GLY A C 1
ATOM 2301 O O . GLY A 1 286 ? -10.458 -5.852 -1.325 1.00 87.00 286 GLY A O 1
ATOM 2302 N N . PRO A 1 287 ? -10.727 -5.372 -3.516 1.00 83.00 287 PRO A N 1
ATOM 2303 C CA . PRO A 1 287 ? -10.278 -3.977 -3.430 1.00 83.00 287 PRO A CA 1
ATOM 2304 C C . PRO A 1 287 ? -11.245 -3.059 -2.665 1.00 83.00 287 PRO A C 1
ATOM 2306 O O . PRO A 1 287 ? -10.873 -1.963 -2.255 1.00 83.00 287 PRO A O 1
ATOM 2309 N N . LEU A 1 288 ? -12.491 -3.491 -2.443 1.00 90.31 288 LEU A N 1
ATOM 2310 C CA . LEU A 1 288 ? -13.487 -2.733 -1.679 1.00 90.31 288 LEU A CA 1
ATOM 2311 C C . LEU A 1 288 ? -13.422 -3.036 -0.177 1.00 90.31 288 LEU A C 1
ATOM 2313 O O . LEU A 1 288 ? -14.194 -2.475 0.609 1.00 90.31 288 LEU A O 1
ATOM 2317 N N . LYS A 1 289 ? -12.505 -3.918 0.235 1.00 93.19 289 LYS A N 1
ATOM 2318 C CA . LYS A 1 289 ? -12.321 -4.290 1.632 1.00 93.19 289 LYS A CA 1
ATOM 2319 C C . LYS A 1 289 ? -11.774 -3.107 2.432 1.00 93.19 289 LYS A C 1
ATOM 2321 O O . LYS A 1 289 ? -10.790 -2.469 2.062 1.00 93.19 289 LYS A O 1
ATOM 2326 N N . LYS A 1 290 ? -12.420 -2.823 3.559 1.00 95.12 290 LYS A N 1
ATOM 2327 C CA . LYS A 1 290 ? -12.154 -1.672 4.429 1.00 95.12 290 LYS A CA 1
ATOM 2328 C C . LYS A 1 290 ? -11.930 -2.096 5.873 1.00 95.12 290 LYS A C 1
ATOM 2330 O O . LYS A 1 290 ? -12.464 -3.117 6.293 1.00 95.12 290 LYS A O 1
ATOM 2335 N N . VAL A 1 291 ? -11.202 -1.294 6.646 1.00 97.31 291 VAL A N 1
ATOM 2336 C CA . VAL A 1 291 ? -10.997 -1.533 8.086 1.00 97.31 291 VAL A CA 1
ATOM 2337 C C . VAL A 1 291 ? -12.040 -0.770 8.888 1.00 97.31 291 VAL A C 1
ATOM 2339 O O . VAL A 1 291 ? -12.286 0.412 8.649 1.00 97.31 291 VAL A O 1
ATOM 2342 N N . VAL A 1 292 ? -12.652 -1.440 9.856 1.00 97.44 292 VAL A N 1
ATOM 2343 C CA . VAL A 1 292 ? -13.546 -0.837 10.841 1.00 97.44 292 VAL A CA 1
ATOM 2344 C C . VAL A 1 292 ? -12.904 -0.970 12.214 1.00 97.44 292 VAL A C 1
ATOM 2346 O O . VAL A 1 292 ? -12.504 -2.058 12.626 1.00 97.44 292 VAL A O 1
ATOM 2349 N N . VAL A 1 293 ? -12.799 0.158 12.910 1.00 97.38 293 VAL A N 1
ATOM 2350 C CA . VAL A 1 293 ? -12.266 0.243 14.269 1.00 97.38 293 VAL A CA 1
ATOM 2351 C C . VAL A 1 293 ? -13.445 0.315 15.234 1.00 97.38 293 VAL A C 1
ATOM 2353 O O . VAL A 1 293 ? -14.290 1.205 15.116 1.00 97.38 293 VAL A O 1
ATOM 2356 N N . PHE A 1 294 ? -13.518 -0.620 16.177 1.00 95.56 294 PHE A N 1
ATOM 2357 C CA . PHE A 1 294 ? -14.571 -0.720 17.186 1.00 95.56 294 PHE A CA 1
ATOM 2358 C C . PHE A 1 294 ? -14.013 -0.389 18.570 1.00 95.56 294 PHE A C 1
ATOM 2360 O O . PHE A 1 294 ? -12.860 -0.715 18.847 1.00 95.56 294 PHE A O 1
ATOM 2367 N N . PRO A 1 295 ? -14.815 0.204 19.467 1.00 95.56 295 PRO A N 1
ATOM 2368 C CA . PRO A 1 295 ? -14.449 0.282 20.874 1.00 95.56 295 PRO A CA 1
ATOM 2369 C C . PRO A 1 295 ? -14.540 -1.118 21.502 1.00 95.56 295 PRO A C 1
ATOM 2371 O O . PRO A 1 295 ? -15.501 -1.847 21.253 1.00 95.56 295 PRO A O 1
ATOM 2374 N N . THR A 1 296 ? -13.560 -1.490 22.324 1.00 87.38 296 THR A N 1
ATOM 2375 C CA . THR A 1 296 ? -13.556 -2.775 23.052 1.00 87.38 296 THR A CA 1
ATOM 2376 C C . THR A 1 296 ? -14.465 -2.722 24.276 1.00 87.38 296 THR A C 1
ATOM 2378 O O . THR A 1 296 ? -15.131 -3.698 24.606 1.00 87.38 296 THR A O 1
ATOM 2381 N N . ASN A 1 297 ? -14.545 -1.560 24.928 1.00 71.31 297 ASN A N 1
ATOM 2382 C CA . ASN A 1 297 ? -15.436 -1.359 26.062 1.00 71.31 297 ASN A CA 1
ATOM 2383 C C . ASN A 1 297 ? -16.796 -0.844 25.590 1.00 71.31 297 ASN A C 1
ATOM 2385 O O . ASN A 1 297 ? -16.898 0.266 25.059 1.00 71.31 297 ASN A O 1
ATOM 2389 N N . GLU A 1 298 ? -17.849 -1.607 25.883 1.00 57.09 298 GLU A N 1
ATOM 2390 C CA . GLU A 1 298 ? -19.234 -1.138 25.892 1.00 57.09 298 GLU A CA 1
ATOM 2391 C C . GLU A 1 298 ? -19.404 -0.074 26.986 1.00 57.09 298 GLU A C 1
ATOM 2393 O O . GLU A 1 298 ? -19.983 -0.307 28.045 1.00 57.09 298 GLU A O 1
ATOM 2398 N N . ARG A 1 299 ? -18.874 1.136 26.782 1.00 51.91 299 ARG A N 1
ATOM 2399 C CA . ARG A 1 299 ? -19.352 2.271 27.567 1.00 51.91 299 ARG A CA 1
ATOM 2400 C C . ARG A 1 299 ? -20.766 2.554 27.069 1.00 51.91 299 ARG A C 1
ATOM 2402 O O . ARG A 1 299 ? -20.906 2.918 25.898 1.00 51.91 299 ARG A O 1
ATOM 2409 N N . PRO A 1 300 ? -21.812 2.401 27.905 1.00 48.38 300 PRO A N 1
ATOM 2410 C CA . PRO A 1 300 ? -23.157 2.744 27.481 1.00 48.38 300 PRO A CA 1
ATOM 2411 C C . PRO A 1 300 ? -23.143 4.198 27.000 1.00 48.38 300 PRO A C 1
ATOM 2413 O O . PRO A 1 300 ? -22.452 5.032 27.605 1.00 48.38 300 PRO A O 1
ATOM 2416 N N . PRO A 1 301 ? -23.849 4.521 25.901 1.00 53.09 301 PRO A N 1
ATOM 2417 C CA . PRO A 1 301 ? -23.859 5.872 25.369 1.00 53.09 301 PRO A CA 1
ATOM 2418 C C . PRO A 1 301 ? -24.231 6.812 26.509 1.00 53.09 301 PRO A C 1
ATOM 2420 O O . PRO A 1 301 ? -25.256 6.609 27.164 1.00 53.09 301 PRO A O 1
ATOM 2423 N N . ARG A 1 302 ? -23.376 7.809 26.781 1.00 55.50 302 ARG A N 1
ATOM 2424 C CA . ARG A 1 302 ? -23.670 8.848 27.771 1.00 55.50 302 ARG A CA 1
ATOM 2425 C C . ARG A 1 302 ? -25.022 9.442 27.391 1.00 55.50 302 ARG A C 1
ATOM 2427 O O . ARG A 1 302 ? -25.106 10.209 26.433 1.00 55.50 302 ARG A O 1
ATOM 2434 N N . ARG A 1 303 ? -26.087 9.047 28.102 1.00 52.69 303 ARG A N 1
ATOM 2435 C CA . ARG A 1 303 ? -27.401 9.677 27.990 1.00 52.69 303 ARG A CA 1
ATOM 2436 C C . ARG A 1 303 ? -27.158 11.144 28.291 1.00 52.69 303 ARG A C 1
ATOM 2438 O O . ARG A 1 303 ? -26.834 11.498 29.422 1.00 52.69 303 ARG A O 1
ATOM 2445 N N . GLY A 1 304 ? -27.231 11.980 27.258 1.00 53.66 304 GLY A N 1
ATOM 2446 C CA . GLY A 1 304 ? -27.228 13.418 27.442 1.00 53.66 304 GLY A CA 1
ATOM 2447 C C . GLY A 1 304 ? -28.330 13.730 28.439 1.00 53.66 304 GLY A C 1
ATOM 2448 O O . GLY A 1 304 ? -29.480 13.353 28.211 1.00 53.66 304 GLY A O 1
ATOM 2449 N N . ASN A 1 305 ? -27.968 14.349 29.562 1.00 51.69 305 ASN A N 1
ATOM 2450 C CA . ASN A 1 305 ? -28.917 14.906 30.513 1.00 51.69 305 ASN A CA 1
ATOM 2451 C C . ASN A 1 305 ? -29.727 15.979 29.775 1.00 51.69 305 ASN A C 1
ATOM 2453 O O . ASN A 1 305 ? -29.394 17.166 29.791 1.00 51.69 305 ASN A O 1
ATOM 2457 N N . GLY A 1 306 ? -30.782 15.541 29.088 1.00 52.34 306 GLY A N 1
ATOM 2458 C CA . GLY A 1 306 ? -31.848 16.377 28.581 1.00 52.34 306 GLY A CA 1
ATOM 2459 C C . GLY A 1 306 ? -32.516 16.995 29.791 1.00 52.34 306 GLY A C 1
ATOM 2460 O O . GLY A 1 306 ? -33.384 16.388 30.412 1.00 52.34 306 GLY A O 1
ATOM 2461 N N . ARG A 1 307 ? -32.029 18.179 30.166 1.00 53.16 307 ARG A N 1
ATOM 2462 C CA . ARG A 1 307 ? -32.617 19.047 31.178 1.00 53.16 307 ARG A CA 1
ATOM 2463 C C . ARG A 1 307 ? -34.119 19.087 30.933 1.00 53.16 307 ARG A C 1
ATOM 2465 O O . ARG A 1 307 ? -34.571 19.651 29.937 1.00 53.16 307 ARG A O 1
ATOM 2472 N N . GLY A 1 308 ? -34.874 18.474 31.841 1.00 46.53 308 GLY A N 1
ATOM 2473 C CA . GLY A 1 308 ? -36.318 18.599 31.890 1.00 46.53 308 GLY A CA 1
ATOM 2474 C C . GLY A 1 308 ? -36.665 20.076 32.003 1.00 46.53 308 GLY A C 1
ATOM 2475 O O . GLY A 1 308 ? -36.583 20.662 33.081 1.00 46.53 308 GLY A O 1
ATOM 2476 N N . ARG A 1 309 ? -37.043 20.691 30.879 1.00 54.84 309 ARG A N 1
ATOM 2477 C CA . ARG A 1 309 ? -37.786 21.947 30.877 1.00 54.84 309 ARG A CA 1
ATOM 2478 C C . ARG A 1 309 ? -39.143 21.639 31.502 1.00 54.84 309 ARG A C 1
ATOM 2480 O O . ARG A 1 309 ? -40.089 21.278 30.810 1.00 54.84 309 ARG A O 1
ATOM 2487 N N . ARG A 1 310 ? -39.221 21.758 32.830 1.00 50.56 310 ARG A N 1
ATOM 2488 C CA . ARG A 1 310 ? -40.487 21.926 33.541 1.00 50.56 310 ARG A CA 1
ATOM 2489 C C . ARG A 1 310 ? -41.140 23.185 32.976 1.00 50.56 310 ARG A C 1
ATOM 2491 O O . ARG A 1 310 ? -40.730 24.298 33.294 1.00 50.56 310 ARG A O 1
ATOM 2498 N N . ARG A 1 311 ? -42.126 22.996 32.100 1.00 52.38 311 ARG A N 1
ATOM 2499 C CA . ARG A 1 311 ? -43.111 24.024 31.777 1.00 52.38 311 ARG A CA 1
ATOM 2500 C C . ARG A 1 311 ? -43.864 24.323 33.073 1.00 52.38 311 ARG A C 1
ATOM 2502 O O . ARG A 1 311 ? -44.560 23.452 33.583 1.00 52.38 311 ARG A O 1
ATOM 2509 N N . ARG A 1 312 ? -43.660 25.514 33.637 1.00 49.47 312 ARG A N 1
ATOM 2510 C CA . ARG A 1 312 ? -44.599 26.090 34.601 1.00 49.47 312 ARG A CA 1
ATOM 2511 C C . ARG A 1 312 ? -45.784 26.599 33.785 1.00 49.47 312 ARG A C 1
ATOM 2513 O O . ARG A 1 312 ? -45.599 27.449 32.921 1.00 49.47 312 ARG A O 1
ATOM 2520 N N . SER A 1 313 ? -46.941 25.993 34.004 1.00 53.00 313 SER A N 1
ATOM 2521 C CA . SER A 1 313 ? -48.242 26.498 33.579 1.00 53.00 313 SER A CA 1
ATOM 2522 C C . SER A 1 313 ? -48.552 27.785 34.343 1.00 53.00 313 SER A C 1
ATOM 2524 O O . SER A 1 313 ? -48.383 27.818 35.566 1.00 53.00 313 SER A O 1
ATOM 2526 N N . SER A 1 314 ? -48.941 28.819 33.600 1.00 56.00 314 SER A N 1
ATOM 2527 C CA . SER A 1 314 ? -49.703 29.967 34.098 1.00 56.00 314 SER A CA 1
ATOM 2528 C C . SER A 1 314 ? -51.148 29.574 34.369 1.00 56.00 314 SER A C 1
ATOM 2530 O O . SER A 1 314 ? -51.604 28.597 33.729 1.00 56.00 314 SER A O 1
#

Radius of gyration: 32.81 Å; Cα contacts (8 Å, |Δi|>4): 326; chains: 1; bounding box: 84×95×57 Å

Secondary structure (DSSP, 8-state):
-----EEEEESSHHHHHHHHHHHHT--GGGEEEEEEE----SSTTPPPEEEEEEE-SSPPPPP--PPPPPP-------------------------SSSSSSSSSSSSSSSS--------PPPP----------------PPPPHHHHHHHHHHHHHHHTTTS-EEEEEEE-SSEEEEEEEES-HHHHHHHH-GGGHHHHHHHHHHHHHHHHH-SS--SSEEEEEETTHHHHHHHHHHHHHHHHHHHHHHH-S-EEPPP--HHHHHHHHHHHHT-TTEEEEEESSGGG-EEEEEESS-----------------

Foldseek 3Di:
DDFDKDKFWAQAPVRRLVVVCVVVVHDSQQKDKDWPDGWDDDDDPIDITMIIIGGDPDGDDDDDPDDDDDDDDDDDDDDDDDDDDDDDDDDDDDDDDPDPPPPPPVPPPPPPDDDPPPDPDPQQPPPVDPDPDPDDPDDQDPDDPLLVVLVVVLVVVVVVVPFDWDWDWGDDPAAIEIEIEGPDPVSLCVCCDDVNPNVVVSLVVSLCVSVVPDPDPDNHHYHYYYPCVSVVLLVVLLVVLVVLQVVCLVQQAKDKDFFDDPNSLVSSQVSCVPPPQKHWDWDDDDRRIIIIIHGPDCPPGPPPPPPPPPPDDD

pLDDT: mean 72.4, std 23.09, range [28.89, 97.81]

Nearest PDB structures (foldseek):
  3gku-assembly1_A  TM=6.109E-01  e=1.808E-16  [Clostridium] symbiosum ATCC 14940
  3gku-assembly1_B  TM=6.758E-01  e=3.988E-13  [Clostridium] symbiosum ATCC 14940
  8csq-assembly1_a  TM=7.061E-01  e=2.093E-02  Homo sapiens
  7c1o-assembly1_A  TM=6.260E-01  e=1.163E-02  Aquifex aeolicus VF5
  7a2d-assembly1_A  TM=2.996E-01  e=5.361E-02  Escherichia coli K-12